Protein AF-0000000078480538 (afdb_homodimer)

Sequence (284 aa):
ACALEPPGKMKFSASLRLEAIPHLIGITAALQRLAKGGPAGSCCLKLTPKKLYLNTRQSSCELYAELNMADVFSVGWLLESKRNNSVALQIDPKQLHGTLKLAQSCRRISVKLAKRMGQGALVFEFTDLQLANVWITQEARKACALEPPGKMKFSASLRLEAIPHLIGITAALQRLAKGGPAGSCCLKLTPKKLYLNTRQSSCELYAELNMADVFSVGWLLESKRNNSVALQIDPKQLHGTLKLAQSCRRISVKLAKRMGQGALVFEFTDLQLANVWITQEARK

Solvent-accessible surface area (backbone atoms only — not comparable to full-atom values): 14926 Å² total; per-residue (Å²): 125,77,65,66,57,79,54,86,68,56,45,35,37,36,38,52,32,76,85,26,45,65,55,49,42,33,51,27,52,27,44,33,59,58,32,69,83,39,65,90,50,37,21,31,40,34,41,39,86,59,35,35,36,42,36,33,64,47,98,54,36,37,40,40,35,42,30,38,34,79,54,40,27,44,90,85,54,46,68,42,30,90,60,82,27,40,51,43,39,33,33,48,36,58,58,53,29,54,51,48,60,59,45,70,80,45,89,40,41,37,38,31,58,42,76,52,94,88,30,41,21,43,35,39,37,36,73,72,72,73,51,77,68,45,77,49,56,40,52,75,84,124,125,76,65,65,56,77,54,86,67,57,45,35,37,37,38,54,33,76,86,27,45,67,55,50,40,33,51,25,52,28,45,33,60,59,33,71,82,38,66,90,48,38,23,30,39,35,40,40,86,59,36,34,36,42,35,34,62,46,96,56,36,36,41,39,34,41,31,37,34,79,55,41,26,43,89,84,54,47,68,40,29,90,61,81,25,40,50,42,40,31,33,48,36,59,59,52,30,54,52,48,60,61,46,70,80,44,90,40,40,38,39,30,57,43,77,52,94,88,30,40,22,43,34,38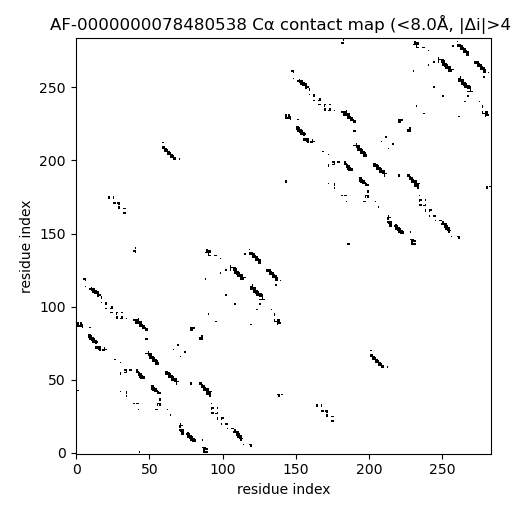,36,36,72,73,71,73,51,78,68,44,76,48,56,41,54,74,84,123

InterPro domains:
  IPR007150 HUS1/Mec3 [PF04005] (10-131)

Organism: Eimeria tenella (NCBI:txid5802)

Secondary structure (DSSP, 8-state):
------GGG-EEEEEEPGGGHHHHHHHHHHHHHHHTTS-TT-EEEEE-SSEEEEEEE-SSEEEEEEEEHHHHB-SS-EEE-TTTT-EEEEE-HHHHHHHHHHHTT-S-EEEEEEEETTEEEEEEEETTTTPPPEEEEPP---/------GGG-EEEEEBPGGGHHHHHHHHHHHHHHHTTS-TT-EEEEE-SSEEEEEEE-SSEEEEEEEEHHHHB-SS-EEE-TTTT-EEEEE-HHHHHHHHHHHTT-S-EEEEEEEETTEEEEEEEETTTTPPPEEEE-----

Foldseek 3Di:
DLPADQPPWKKKKFKFDLQCLVVLLVQLVVQLVVCVPDDFLQWKWKDAPFWIKIWGDDPVDIDIDIDTPVNTTPPDIDFDDPPNRMHMARWGSVLVSVVSVVCNVAPIKMWIWDDDPSFIWIWIDRPPVPDDIDIITGDPPD/DLPADQPPWKKKKFKFDLQCLVVLLVQLVVQLVVCVPDPFLQWKWKDAPFWIKIWGDDPVDIDIDIDTPVNTTPPDIDFDDPPNRMHMARWGSVLVSVVSVVCNVAPIKMWIWDDDPSFIWIWIDRPPVPDDIDIITGDPPD

Radius of gyration: 20.5 Å; Cα contacts (8 Å, |Δi|>4): 633; chains: 2; bounding box: 43×61×51 Å

Structure (mmCIF, N/CA/C/O backbone):
data_AF-0000000078480538-model_v1
#
loop_
_entity.id
_entity.type
_entity.pdbx_description
1 polymer 'Uncharacterized protein'
#
loop_
_atom_site.group_PDB
_atom_site.id
_atom_site.type_symbol
_atom_site.label_atom_id
_atom_site.label_alt_id
_atom_site.label_comp_id
_atom_site.label_asym_id
_atom_site.label_entity_id
_atom_site.label_seq_id
_atom_site.pdbx_PDB_ins_code
_atom_site.Cartn_x
_atom_site.Cartn_y
_atom_site.Cartn_z
_atom_site.occupancy
_atom_site.B_iso_or_equiv
_atom_site.auth_seq_id
_atom_site.auth_comp_id
_atom_site.auth_asym_id
_atom_site.auth_atom_id
_atom_site.pdbx_PDB_model_num
ATOM 1 N N . ALA A 1 1 ? -9.859 -0.682 -13.805 1 46.84 1 ALA A N 1
ATOM 2 C CA . ALA A 1 1 ? -10.609 -1.935 -13.75 1 46.84 1 ALA A CA 1
ATOM 3 C C . ALA A 1 1 ? -9.695 -3.131 -14.008 1 46.84 1 ALA A C 1
ATOM 5 O O . ALA A 1 1 ? -8.742 -3.037 -14.789 1 46.84 1 ALA A O 1
ATOM 6 N N . CYS A 1 2 ? -9.781 -3.869 -13.031 1 60.56 2 CYS A N 1
ATOM 7 C CA . CYS A 1 2 ? -9.016 -5.098 -13.211 1 60.56 2 CYS A CA 1
ATOM 8 C C . CYS A 1 2 ? -9.523 -5.887 -14.414 1 60.56 2 CYS A C 1
ATOM 10 O O . CYS A 1 2 ? -10.656 -6.383 -14.398 1 60.56 2 CYS A O 1
ATOM 12 N N . ALA A 1 3 ? -9.188 -5.43 -15.641 1 55.75 3 ALA A N 1
ATOM 13 C CA . ALA A 1 3 ? -9.703 -6.137 -16.812 1 55.75 3 ALA A CA 1
ATOM 14 C C . ALA A 1 3 ? -9.43 -7.637 -16.703 1 55.75 3 ALA A C 1
ATOM 16 O O . ALA A 1 3 ? -8.273 -8.062 -16.688 1 55.75 3 ALA A O 1
ATOM 17 N N . LEU A 1 4 ? -10.461 -8.305 -16.219 1 57.16 4 LEU A N 1
ATOM 18 C CA . LEU A 1 4 ? -10.383 -9.758 -16.094 1 57.16 4 LEU A CA 1
ATOM 19 C C . LEU A 1 4 ? -10.312 -10.414 -17.484 1 57.16 4 LEU A C 1
ATOM 21 O O . LEU A 1 4 ? -11.109 -10.086 -18.359 1 57.16 4 LEU A O 1
ATOM 25 N N . GLU A 1 5 ? -9.211 -10.711 -17.859 1 54.03 5 GLU A N 1
ATOM 26 C CA . GLU A 1 5 ? -9.141 -11.484 -19.094 1 54.03 5 GLU A CA 1
ATOM 27 C C . GLU A 1 5 ? -9.648 -12.914 -18.875 1 54.03 5 GLU A C 1
ATOM 29 O O . GLU A 1 5 ? -9.453 -13.484 -17.797 1 54.03 5 GLU A O 1
ATOM 34 N N . PRO A 1 6 ? -10.547 -13.398 -19.719 1 53.81 6 PRO A N 1
ATOM 35 C CA . PRO A 1 6 ? -10.961 -14.797 -19.625 1 53.81 6 PRO A CA 1
ATOM 36 C C . PRO A 1 6 ? -9.781 -15.766 -19.609 1 53.81 6 PRO A C 1
ATOM 38 O O . PRO A 1 6 ? -8.766 -15.516 -20.266 1 53.81 6 PRO A O 1
ATOM 41 N N . PRO A 1 7 ? -9.688 -16.672 -18.562 1 55.66 7 PRO A N 1
ATOM 42 C CA . PRO A 1 7 ? -8.594 -17.641 -18.375 1 55.66 7 PRO A CA 1
ATOM 43 C C . PRO A 1 7 ? -8.344 -18.5 -19.609 1 55.66 7 PRO A C 1
ATOM 45 O O . PRO A 1 7 ? -7.434 -19.328 -19.609 1 55.66 7 PRO A O 1
ATOM 48 N N . GLY A 1 8 ? -9.078 -18.516 -20.656 1 57.09 8 GLY A N 1
ATOM 49 C CA . GLY A 1 8 ? -9.023 -19.578 -21.641 1 57.09 8 GLY A CA 1
ATOM 50 C C . GLY A 1 8 ? -7.645 -19.781 -22.234 1 57.09 8 GLY A C 1
ATOM 51 O O . GLY A 1 8 ? -7.258 -20.922 -22.547 1 57.09 8 GLY A O 1
ATOM 52 N N . LYS A 1 9 ? -6.816 -18.828 -22.438 1 75.56 9 LYS A N 1
ATOM 53 C CA . LYS A 1 9 ? -5.543 -19.094 -23.109 1 75.56 9 LYS A CA 1
ATOM 54 C C . LYS A 1 9 ? -4.383 -18.484 -22.312 1 75.56 9 LYS A C 1
ATOM 56 O O . LYS A 1 9 ? -3.34 -18.156 -22.891 1 75.56 9 LYS A O 1
ATOM 61 N N . MET A 1 10 ? -4.5 -18.438 -20.906 1 87 10 MET A N 1
ATOM 62 C CA . MET A 1 10 ? -3.453 -17.844 -20.094 1 87 10 MET A CA 1
ATOM 63 C C . MET A 1 10 ? -2.723 -18.906 -19.281 1 87 10 MET A C 1
ATOM 65 O O . MET A 1 10 ? -3.326 -19.891 -18.859 1 87 10 MET A O 1
ATOM 69 N N . LYS A 1 11 ? -1.337 -18.828 -19.344 1 93.44 11 LYS A N 1
ATOM 70 C CA . LYS A 1 11 ? -0.514 -19.734 -18.562 1 93.44 11 LYS A CA 1
ATOM 71 C C . LYS A 1 11 ? 0.438 -18.969 -17.641 1 93.44 11 LYS A C 1
ATOM 73 O O . LYS A 1 11 ? 1 -17.953 -18.047 1 93.44 11 LYS A O 1
ATOM 78 N N . PHE A 1 12 ? 0.572 -19.5 -16.453 1 96.12 12 PHE A N 1
ATOM 79 C CA . PHE A 1 12 ? 1.548 -18.969 -15.516 1 96.12 12 PHE A CA 1
ATOM 80 C C . PHE A 1 12 ? 2.006 -20.062 -14.547 1 96.12 12 PHE A C 1
ATOM 82 O O . PHE A 1 12 ? 1.187 -20.797 -14.008 1 96.12 12 PHE A O 1
ATOM 89 N N . SER A 1 13 ? 3.264 -20.125 -14.367 1 97.5 13 SER A N 1
ATOM 90 C CA . SER A 1 13 ? 3.875 -21.016 -13.375 1 97.5 13 SER A CA 1
ATOM 91 C C . SER A 1 13 ? 5.23 -20.484 -12.922 1 97.5 13 SER A C 1
ATOM 93 O O . SER A 1 13 ? 6.047 -20.062 -13.75 1 97.5 13 SER A O 1
ATOM 95 N N . ALA A 1 14 ? 5.426 -20.516 -11.594 1 98.19 14 ALA A N 1
ATOM 96 C CA . ALA A 1 14 ? 6.672 -19.953 -11.078 1 98.19 14 ALA A CA 1
ATOM 97 C C . ALA A 1 14 ? 6.977 -20.484 -9.68 1 98.19 14 ALA A C 1
ATOM 99 O O . ALA A 1 14 ? 6.098 -21.031 -9.016 1 98.19 14 ALA A O 1
ATOM 100 N N . SER A 1 15 ? 8.242 -20.375 -9.312 1 97.94 15 SER A N 1
ATOM 101 C CA . SER A 1 15 ? 8.672 -20.625 -7.945 1 97.94 15 SER A CA 1
ATOM 102 C C . SER A 1 15 ? 8.836 -19.328 -7.168 1 97.94 15 SER A C 1
ATOM 104 O O . SER A 1 15 ? 9.539 -18.406 -7.609 1 97.94 15 SER A O 1
ATOM 106 N N . LEU A 1 16 ? 8.211 -19.25 -6.031 1 97.62 16 LEU A N 1
ATOM 107 C CA . LEU A 1 16 ? 8.219 -18.047 -5.211 1 97.62 16 LEU A CA 1
ATOM 108 C C . LEU A 1 16 ? 9.523 -17.938 -4.43 1 97.62 16 LEU A C 1
ATOM 110 O O . LEU A 1 16 ? 9.984 -18.906 -3.834 1 97.62 16 LEU A O 1
ATOM 114 N N . ARG A 1 17 ? 10.102 -16.766 -4.488 1 96.5 17 ARG A N 1
ATOM 115 C CA . ARG A 1 17 ? 11.305 -16.516 -3.701 1 96.5 17 ARG A CA 1
ATOM 116 C C . ARG A 1 17 ? 10.961 -16.25 -2.238 1 96.5 17 ARG A C 1
ATOM 118 O O . ARG A 1 17 ? 10.078 -15.438 -1.94 1 96.5 17 ARG A O 1
ATOM 125 N N . LEU A 1 18 ? 11.727 -16.891 -1.407 1 94.19 18 LEU A N 1
ATOM 126 C CA . LEU A 1 18 ? 11.469 -16.766 0.023 1 94.19 18 LEU A CA 1
ATOM 127 C C . LEU A 1 18 ? 11.695 -15.336 0.498 1 94.19 18 LEU A C 1
ATOM 129 O O . LEU A 1 18 ? 10.992 -14.859 1.394 1 94.19 18 LEU A O 1
ATOM 133 N N . GLU A 1 19 ? 12.625 -14.602 -0.177 1 91.44 19 GLU A N 1
ATOM 134 C CA . GLU A 1 19 ? 12.984 -13.242 0.214 1 91.44 19 GLU A CA 1
ATOM 135 C C . GLU A 1 19 ? 11.844 -12.266 -0.079 1 91.44 19 GLU A C 1
ATOM 137 O O . GLU A 1 19 ? 11.82 -11.156 0.462 1 91.44 19 GLU A O 1
ATOM 142 N N . ALA A 1 20 ? 10.938 -12.703 -0.951 1 92.94 20 ALA A N 1
ATOM 143 C CA . ALA A 1 20 ? 9.852 -11.82 -1.354 1 92.94 20 ALA A CA 1
ATOM 144 C C . ALA A 1 20 ? 8.688 -11.906 -0.377 1 92.94 20 ALA A C 1
ATOM 146 O O . ALA A 1 20 ? 7.836 -11.008 -0.337 1 92.94 20 ALA A O 1
ATOM 147 N N . ILE A 1 21 ? 8.625 -12.875 0.398 1 93.62 21 ILE A N 1
ATOM 148 C CA . ILE A 1 21 ? 7.445 -13.242 1.169 1 93.62 21 ILE A CA 1
ATOM 149 C C . ILE A 1 21 ? 7.148 -12.156 2.205 1 93.62 21 ILE A C 1
ATOM 151 O O . ILE A 1 21 ? 6.016 -11.68 2.309 1 93.62 21 ILE A O 1
ATOM 155 N N . PRO A 1 22 ? 8.164 -11.664 2.92 1 88.94 22 PRO A N 1
ATOM 156 C CA . PRO A 1 22 ? 7.855 -10.617 3.896 1 88.94 22 PRO A CA 1
ATOM 157 C C . PRO A 1 22 ? 7.254 -9.367 3.256 1 88.94 22 PRO A C 1
ATOM 159 O O . PRO A 1 22 ? 6.332 -8.766 3.812 1 88.94 22 PRO A O 1
ATOM 162 N N . HIS A 1 23 ? 7.73 -9.008 2.078 1 87.38 23 HIS A N 1
ATOM 163 C CA . HIS A 1 23 ? 7.199 -7.852 1.36 1 87.38 23 HIS A CA 1
ATOM 164 C C . HIS A 1 23 ? 5.754 -8.086 0.932 1 87.38 23 HIS A C 1
ATOM 166 O O . HIS A 1 23 ? 4.906 -7.203 1.084 1 87.38 23 HIS A O 1
ATOM 172 N N . LEU A 1 24 ? 5.539 -9.227 0.523 1 93 24 LEU A N 1
ATOM 173 C CA . LEU A 1 24 ? 4.199 -9.562 0.049 1 93 24 LEU A CA 1
ATOM 174 C C . LEU A 1 24 ? 3.207 -9.609 1.207 1 93 24 LEU A C 1
ATOM 176 O O . LEU A 1 24 ? 2.061 -9.18 1.064 1 93 24 LEU A O 1
ATOM 180 N N . ILE A 1 25 ? 3.643 -10.055 2.301 1 91.81 25 ILE A N 1
ATOM 181 C CA . ILE A 1 25 ? 2.787 -10.094 3.482 1 91.81 25 ILE A CA 1
ATOM 182 C C . ILE A 1 25 ? 2.432 -8.664 3.902 1 91.81 25 ILE A C 1
ATOM 184 O O . ILE A 1 25 ? 1.27 -8.367 4.188 1 91.81 25 ILE A O 1
ATOM 188 N N . GLY A 1 26 ? 3.381 -7.844 3.902 1 86.56 26 GLY A N 1
ATOM 189 C CA . GLY A 1 26 ? 3.115 -6.453 4.234 1 86.56 26 GLY A CA 1
ATOM 190 C C . GLY A 1 26 ? 2.133 -5.789 3.289 1 86.56 26 GLY A C 1
ATOM 191 O O . GLY A 1 26 ? 1.207 -5.105 3.729 1 86.56 26 GLY A O 1
ATOM 192 N N . ILE A 1 27 ? 2.346 -6.008 2.062 1 89.94 27 ILE A N 1
ATOM 193 C CA . ILE A 1 27 ? 1.501 -5.426 1.027 1 89.94 27 ILE A CA 1
ATOM 194 C C . ILE A 1 27 ? 0.077 -5.957 1.161 1 89.94 27 ILE A C 1
ATOM 196 O O . ILE A 1 27 ? -0.884 -5.188 1.176 1 89.94 27 ILE A O 1
ATOM 200 N N . THR A 1 28 ? -0.061 -7.227 1.295 1 91.88 28 TH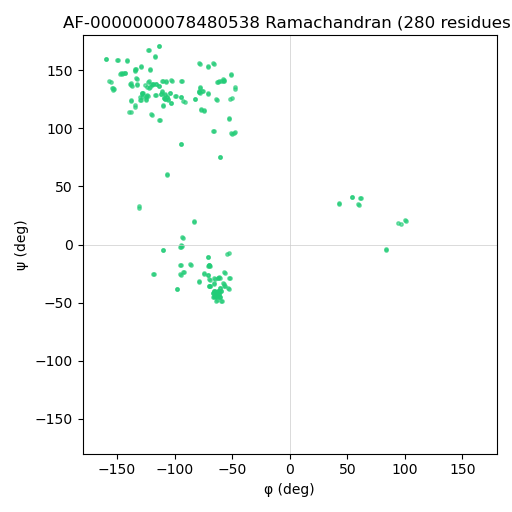R A N 1
ATOM 201 C CA . THR A 1 28 ? -1.387 -7.836 1.33 1 91.88 28 THR A CA 1
ATOM 202 C C . THR A 1 28 ? -2.111 -7.48 2.625 1 91.88 28 THR A C 1
ATOM 204 O O . THR A 1 28 ? -3.338 -7.355 2.643 1 91.88 28 THR A O 1
ATOM 207 N N . ALA A 1 29 ? -1.379 -7.277 3.67 1 88.19 29 ALA A N 1
ATOM 208 C CA . ALA A 1 29 ? -1.981 -6.789 4.91 1 88.19 29 ALA A CA 1
ATOM 209 C C . ALA A 1 29 ? -2.617 -5.418 4.707 1 88.19 29 ALA A C 1
ATOM 211 O O . ALA A 1 29 ? -3.723 -5.164 5.191 1 88.19 29 ALA A O 1
ATOM 212 N N . ALA A 1 30 ? -1.888 -4.613 3.986 1 85.81 30 ALA A N 1
ATOM 213 C CA . ALA A 1 30 ? -2.4 -3.275 3.695 1 85.81 30 ALA A CA 1
ATOM 214 C C . ALA A 1 30 ? -3.627 -3.344 2.791 1 85.81 30 ALA A C 1
ATOM 216 O O . ALA A 1 30 ? -4.609 -2.635 3.014 1 85.81 30 ALA A O 1
ATOM 217 N N . LEU A 1 31 ? -3.57 -4.141 1.891 1 89 31 LEU A N 1
ATOM 218 C CA . LEU A 1 31 ? -4.672 -4.293 0.945 1 89 31 LEU A CA 1
ATOM 219 C C . LEU A 1 31 ? -5.93 -4.785 1.65 1 89 31 LEU A C 1
ATOM 221 O O . LEU A 1 31 ? -7.031 -4.305 1.372 1 89 31 LEU A O 1
ATOM 225 N N . GLN A 1 32 ? -5.75 -5.68 2.535 1 86.44 32 GLN A N 1
ATOM 226 C CA . GLN A 1 32 ? -6.883 -6.242 3.264 1 86.44 32 GLN A CA 1
ATOM 227 C C . GLN A 1 32 ? -7.578 -5.18 4.105 1 86.44 32 GLN A C 1
ATOM 229 O O . GLN A 1 32 ? -8.812 -5.148 4.188 1 86.44 32 GLN A O 1
ATOM 234 N N . ARG A 1 33 ? -6.852 -4.398 4.723 1 79.88 33 ARG A N 1
ATOM 235 C CA . ARG A 1 33 ? -7.395 -3.336 5.562 1 79.88 33 ARG A CA 1
ATOM 236 C C . ARG A 1 33 ? -8.219 -2.354 4.738 1 79.88 33 ARG A C 1
ATOM 238 O O . ARG A 1 33 ? -9.305 -1.938 5.156 1 79.88 33 ARG A O 1
ATOM 245 N N . LEU A 1 34 ? -7.77 -2.043 3.588 1 78.19 34 LEU A N 1
ATOM 246 C CA . LEU A 1 34 ? -8.445 -1.071 2.734 1 78.19 34 LEU A CA 1
ATOM 247 C C . LEU A 1 34 ? -9.641 -1.704 2.035 1 78.19 34 LEU A C 1
ATOM 249 O O . LEU A 1 34 ? -10.633 -1.022 1.746 1 78.19 34 LEU A O 1
ATOM 253 N N . ALA A 1 35 ? -9.484 -2.953 1.779 1 77.06 35 ALA A N 1
ATOM 254 C CA . ALA A 1 35 ? -10.547 -3.66 1.066 1 77.06 35 ALA A CA 1
ATOM 255 C C . ALA A 1 35 ? -11.773 -3.855 1.956 1 77.06 35 ALA A C 1
ATOM 257 O O . ALA A 1 35 ? -12.875 -4.074 1.46 1 77.06 35 ALA A O 1
ATOM 258 N N . LYS A 1 36 ? -11.695 -3.914 3.264 1 74.12 36 LYS A N 1
ATOM 259 C CA . LYS A 1 36 ? -12.781 -4.16 4.211 1 74.12 36 LYS A CA 1
ATOM 260 C C . LYS A 1 36 ? -13.953 -3.215 3.959 1 74.12 36 LYS A C 1
ATOM 262 O O . LYS A 1 36 ? -15.109 -3.586 4.164 1 74.12 36 LYS A O 1
ATOM 267 N N . GLY A 1 37 ? -13.773 -2.09 3.467 1 64.75 37 GLY A N 1
ATOM 268 C CA . GLY A 1 37 ? -14.844 -1.137 3.223 1 64.75 37 GLY A CA 1
ATOM 269 C C . GLY A 1 37 ? -15.406 -1.217 1.814 1 64.75 37 GLY A C 1
ATOM 270 O O . GLY A 1 37 ? -16.344 -0.499 1.475 1 64.75 37 GLY A O 1
ATOM 271 N N . GLY A 1 38 ? -14.773 -2.131 1.113 1 63.47 38 GLY A N 1
ATOM 272 C CA . GLY A 1 38 ? -15.18 -2.209 -0.281 1 63.47 38 GLY A CA 1
ATOM 273 C C . GLY A 1 38 ? -15.805 -3.543 -0.647 1 63.47 38 GLY A C 1
ATOM 274 O O . GLY A 1 38 ? -15.992 -4.402 0.215 1 63.47 38 GLY A O 1
ATOM 275 N N . PRO A 1 39 ? -16.578 -3.51 -1.852 1 60.44 39 PRO A N 1
ATOM 276 C CA . PRO A 1 39 ? -17.141 -4.77 -2.348 1 60.44 39 PRO A CA 1
ATOM 277 C C . PRO A 1 39 ? -16.094 -5.875 -2.453 1 60.44 39 PRO A C 1
ATOM 279 O O . PRO A 1 39 ? -14.891 -5.594 -2.551 1 60.44 39 PRO A O 1
ATOM 282 N N . ALA A 1 40 ? -16.562 -7.164 -2.184 1 57.19 40 ALA A N 1
ATOM 283 C CA . ALA A 1 40 ? -15.727 -8.352 -2.377 1 57.19 40 ALA A CA 1
ATOM 284 C C . ALA A 1 40 ? -15.031 -8.312 -3.732 1 57.19 40 ALA A C 1
ATOM 286 O O . ALA A 1 40 ? -15.633 -7.941 -4.742 1 57.19 40 ALA A O 1
ATOM 287 N N . GLY A 1 41 ? -13.742 -8.633 -3.838 1 58.81 41 GLY A N 1
ATOM 288 C CA . GLY A 1 41 ? -13.008 -8.625 -5.094 1 58.81 41 GLY A CA 1
ATOM 289 C C . GLY A 1 41 ? -12.281 -7.32 -5.352 1 58.81 41 GLY A C 1
ATOM 290 O O . GLY A 1 41 ? -11.945 -7.004 -6.496 1 58.81 41 GLY A O 1
ATOM 291 N N . SER A 1 42 ? -12.086 -6.566 -4.309 1 74.12 42 SER A N 1
ATOM 292 C CA . SER A 1 42 ? -11.602 -5.199 -4.461 1 74.12 42 SER A CA 1
ATOM 293 C C . SER A 1 42 ? -10.086 -5.156 -4.605 1 74.12 42 SER A C 1
ATOM 295 O O . SER A 1 42 ? -9.477 -4.09 -4.488 1 74.12 42 SER A O 1
ATOM 297 N N . CYS A 1 43 ? -9.484 -6.418 -5.008 1 89.62 43 CYS A N 1
ATOM 298 C CA . CYS A 1 43 ? -8.039 -6.395 -5.223 1 89.62 43 CYS A CA 1
ATOM 299 C C . CYS A 1 43 ? -7.672 -7.066 -6.539 1 89.62 43 CYS A C 1
ATOM 301 O O . CYS A 1 43 ? -8.203 -8.125 -6.867 1 89.62 43 CYS A O 1
ATOM 303 N N . CYS A 1 44 ? -6.75 -6.473 -7.273 1 92.44 44 CYS A N 1
ATOM 304 C CA . CYS A 1 44 ? -6.301 -6.98 -8.562 1 92.44 44 CYS A CA 1
ATOM 305 C C . CYS A 1 44 ? -4.82 -7.352 -8.523 1 92.44 44 CYS A C 1
ATOM 307 O O . CYS A 1 44 ? -4 -6.578 -8.023 1 92.44 44 CYS A 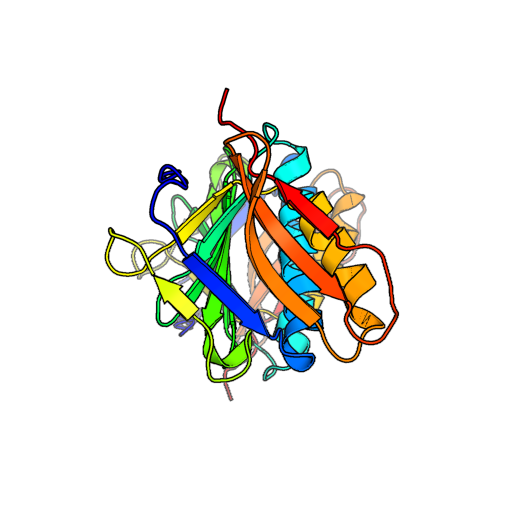O 1
ATOM 309 N N . LEU A 1 45 ? -4.621 -8.562 -8.969 1 94.94 45 LEU A N 1
ATOM 310 C CA . LEU A 1 45 ? -3.252 -9.008 -9.195 1 94.94 45 LEU A CA 1
ATOM 311 C C . LEU A 1 45 ? -2.945 -9.078 -10.688 1 94.94 45 LEU A C 1
ATOM 313 O O . LEU A 1 45 ? -3.684 -9.703 -11.453 1 94.94 45 LEU A O 1
ATOM 317 N N . LYS A 1 46 ? -1.871 -8.43 -11.109 1 94.56 46 LYS A N 1
ATOM 318 C CA . LYS A 1 46 ? -1.481 -8.453 -12.516 1 94.56 46 LYS A CA 1
ATOM 319 C C . LYS A 1 46 ? -0.023 -8.867 -12.672 1 94.56 46 LYS A C 1
ATOM 321 O O . LYS A 1 46 ? 0.86 -8.328 -12 1 94.56 46 LYS A O 1
ATOM 326 N N . LEU A 1 47 ? 0.141 -9.82 -13.555 1 96.06 47 LEU A N 1
ATOM 327 C CA . LEU A 1 47 ? 1.476 -10.289 -13.914 1 96.06 47 LEU A CA 1
ATOM 328 C C . LEU A 1 47 ? 1.854 -9.828 -15.32 1 96.06 47 LEU A C 1
ATOM 330 O O . LEU A 1 47 ? 1.07 -9.984 -16.266 1 96.06 47 LEU A O 1
ATOM 334 N N . THR A 1 48 ? 2.986 -9.227 -15.438 1 95.5 48 THR A N 1
ATOM 335 C CA . THR A 1 48 ? 3.607 -8.898 -16.719 1 95.5 48 THR A CA 1
ATOM 336 C C . THR A 1 48 ? 4.992 -9.531 -16.828 1 95.5 48 THR A C 1
ATOM 338 O O . THR A 1 48 ? 5.496 -10.102 -15.859 1 95.5 48 THR A O 1
ATOM 341 N N . PRO A 1 49 ? 5.547 -9.531 -18 1 95.62 49 PRO A N 1
ATOM 342 C CA . PRO A 1 49 ? 6.855 -10.172 -18.156 1 95.62 49 PRO A CA 1
ATOM 343 C C . PRO A 1 49 ? 7.906 -9.594 -17.219 1 95.62 49 PRO A C 1
ATOM 345 O O . PRO A 1 49 ? 8.852 -10.289 -16.828 1 95.62 49 PRO A O 1
ATOM 348 N N . LYS A 1 50 ? 7.73 -8.359 -16.766 1 95.44 50 LYS A N 1
ATOM 349 C CA . LYS A 1 50 ? 8.789 -7.727 -15.984 1 95.44 50 LYS A CA 1
ATOM 350 C C . LYS A 1 50 ? 8.305 -7.387 -14.578 1 95.44 50 LYS A C 1
ATOM 352 O O . LYS A 1 50 ? 9.102 -7.309 -13.648 1 95.44 50 LYS A O 1
ATOM 357 N N . LYS A 1 51 ? 6.961 -7.191 -14.43 1 96.56 51 LYS A N 1
ATOM 358 C CA . LYS A 1 51 ? 6.469 -6.625 -13.18 1 96.56 51 LYS A CA 1
ATOM 359 C C . LYS A 1 51 ? 5.258 -7.402 -12.664 1 96.56 51 LYS A C 1
ATOM 361 O O . LYS A 1 51 ? 4.516 -7.996 -13.445 1 96.56 51 LYS A O 1
ATOM 366 N N . LEU A 1 52 ? 5.125 -7.398 -11.359 1 97.12 52 LEU A N 1
ATOM 367 C CA . LEU A 1 52 ? 3.928 -7.832 -10.641 1 97.12 52 LEU A CA 1
ATOM 368 C C . LEU A 1 52 ? 3.238 -6.648 -9.969 1 97.12 52 LEU A C 1
ATOM 370 O O . LEU A 1 52 ? 3.889 -5.852 -9.289 1 97.12 52 LEU A O 1
ATOM 374 N N . TYR A 1 53 ? 1.96 -6.562 -10.211 1 96 53 TYR A N 1
ATOM 375 C CA . TYR A 1 53 ? 1.183 -5.477 -9.625 1 96 53 TYR A CA 1
ATOM 376 C C . TYR A 1 53 ? 0.083 -6.02 -8.719 1 96 53 TYR A C 1
ATOM 378 O O . TYR A 1 53 ? -0.561 -7.02 -9.047 1 96 53 TYR A O 1
ATOM 386 N N . LEU A 1 54 ? -0.093 -5.371 -7.578 1 95.12 54 LEU A N 1
ATOM 387 C CA . LEU A 1 54 ? -1.23 -5.566 -6.688 1 95.12 54 LEU A CA 1
ATOM 388 C C . LEU A 1 54 ? -1.935 -4.242 -6.41 1 95.12 54 LEU A C 1
ATOM 390 O O . LEU A 1 54 ? -1.289 -3.252 -6.055 1 95.12 54 LEU A O 1
ATOM 394 N N . ASN A 1 55 ? -3.193 -4.227 -6.617 1 92.31 55 ASN A N 1
ATOM 395 C CA . ASN A 1 55 ? -3.844 -2.941 -6.391 1 92.31 55 ASN A CA 1
ATOM 396 C C . ASN A 1 55 ? -5.254 -3.115 -5.836 1 92.31 55 ASN A C 1
ATOM 398 O O . ASN A 1 55 ? -5.902 -4.133 -6.082 1 92.31 55 ASN A O 1
ATOM 402 N N . THR A 1 56 ? -5.672 -2.211 -5.02 1 89.62 56 THR A N 1
ATOM 403 C CA . THR A 1 56 ? -7.047 -2.104 -4.543 1 89.62 56 THR A CA 1
ATOM 404 C C . THR A 1 56 ? -7.547 -0.665 -4.648 1 89.62 56 THR A C 1
ATOM 406 O O . THR A 1 56 ? -6.766 0.279 -4.5 1 89.62 56 THR A O 1
ATOM 409 N N . ARG A 1 57 ? -8.805 -0.578 -4.996 1 85.44 57 ARG A N 1
ATOM 410 C CA . ARG A 1 57 ? -9.414 0.742 -5.152 1 85.44 57 ARG A CA 1
ATOM 411 C C . ARG A 1 57 ? -10.719 0.84 -4.379 1 85.44 57 ARG A C 1
ATOM 413 O O . ARG A 1 57 ? -11.57 -0.047 -4.473 1 85.44 57 ARG A O 1
ATOM 420 N N . GLN A 1 58 ? -10.703 1.81 -3.57 1 82 58 GLN A N 1
ATOM 421 C CA . GLN A 1 58 ? -11.945 2.246 -2.936 1 82 58 GLN A CA 1
ATOM 422 C C . GLN A 1 58 ? -12.344 3.641 -3.408 1 82 58 GLN A C 1
ATOM 424 O O . GLN A 1 58 ? -11.633 4.258 -4.203 1 82 58 GLN A O 1
ATOM 429 N N . SER A 1 59 ? -13.523 4.004 -3.031 1 78.31 59 SER A N 1
ATOM 430 C CA . SER A 1 59 ? -14.031 5.305 -3.455 1 78.31 59 SER A CA 1
ATOM 431 C C . SER A 1 59 ? -13.094 6.434 -3.037 1 78.31 59 SER A C 1
ATOM 433 O O . SER A 1 59 ? -12.906 7.395 -3.783 1 78.31 59 SER A O 1
ATOM 435 N N . SER A 1 60 ? -12.477 6.32 -1.895 1 79.31 60 SER A N 1
ATOM 436 C CA . SER A 1 60 ? -11.727 7.438 -1.332 1 79.31 60 SER A CA 1
ATOM 437 C C . SER A 1 60 ? -10.227 7.164 -1.361 1 79.31 60 SER A C 1
ATOM 439 O O . SER A 1 60 ? -9.422 8.039 -1.026 1 79.31 60 SER A O 1
ATOM 441 N N . CYS A 1 61 ? -9.906 5.988 -1.774 1 87.31 61 CYS A N 1
ATOM 442 C CA . CYS A 1 61 ? -8.5 5.613 -1.663 1 87.31 61 CYS A CA 1
ATOM 443 C C . CYS A 1 61 ? -8.141 4.535 -2.676 1 87.31 61 CYS A C 1
ATOM 445 O O . CYS A 1 61 ? -8.938 3.635 -2.941 1 87.31 61 CYS A O 1
ATOM 447 N N . GLU A 1 62 ? -6.957 4.68 -3.26 1 89.25 62 GLU A N 1
ATOM 448 C CA . GLU A 1 62 ? -6.383 3.645 -4.113 1 89.25 62 GLU A CA 1
ATOM 449 C C . GLU A 1 62 ? -4.961 3.297 -3.68 1 89.25 62 GLU A C 1
ATOM 451 O O . GLU A 1 62 ? -4.152 4.188 -3.418 1 89.25 62 GLU A O 1
ATOM 456 N N . LEU A 1 63 ? -4.68 2.041 -3.516 1 91.38 63 LEU A N 1
ATOM 457 C CA . LEU A 1 63 ? -3.365 1.531 -3.145 1 91.38 63 LEU A CA 1
ATOM 458 C C . LEU A 1 63 ? -2.787 0.659 -4.254 1 91.38 63 LEU A C 1
ATOM 460 O O . LEU A 1 63 ? -3.494 -0.17 -4.828 1 91.38 63 LEU A O 1
ATOM 464 N N . TYR A 1 64 ? -1.395 0.883 -4.492 1 91.31 64 TYR A N 1
ATOM 465 C CA . TYR A 1 64 ? -0.7 0.158 -5.551 1 91.31 64 TYR A CA 1
ATOM 466 C C . TYR A 1 64 ? 0.661 -0.334 -5.074 1 91.31 64 TYR A C 1
ATOM 468 O O . TYR A 1 64 ? 1.38 0.388 -4.379 1 91.31 64 TYR A O 1
ATOM 476 N N . ALA A 1 65 ? 0.852 -1.601 -5.484 1 93.81 65 ALA A N 1
ATOM 477 C CA . ALA A 1 65 ? 2.203 -2.123 -5.301 1 93.81 65 ALA A CA 1
ATOM 478 C C . ALA A 1 65 ? 2.779 -2.631 -6.621 1 93.81 65 ALA A C 1
ATOM 480 O O . ALA A 1 65 ? 2.066 -3.242 -7.422 1 93.81 65 ALA A O 1
ATOM 481 N N . GLU A 1 66 ? 3.955 -2.295 -6.836 1 95 66 GLU A N 1
ATOM 482 C CA . GLU A 1 66 ? 4.703 -2.777 -7.992 1 95 66 GLU A CA 1
ATOM 483 C C . GLU A 1 66 ? 5.988 -3.484 -7.562 1 95 66 GLU A C 1
ATOM 485 O O . GLU A 1 66 ? 6.777 -2.932 -6.793 1 95 66 GLU A O 1
ATOM 490 N N . LEU A 1 67 ? 6.191 -4.66 -8.039 1 95.25 67 LEU A N 1
ATOM 491 C CA . LEU A 1 67 ? 7.395 -5.43 -7.746 1 95.25 67 LEU A CA 1
ATOM 492 C C . LEU A 1 67 ? 8.039 -5.945 -9.031 1 95.25 67 LEU A C 1
ATOM 494 O O . LEU A 1 67 ? 7.348 -6.16 -10.031 1 95.25 67 LEU A O 1
ATOM 498 N N . ASN A 1 68 ? 9.328 -6.156 -9 1 95.62 68 ASN A N 1
ATOM 499 C CA . ASN A 1 68 ? 9.977 -6.863 -10.102 1 95.62 68 ASN A CA 1
ATOM 500 C C . ASN A 1 68 ? 9.703 -8.359 -10.039 1 95.62 68 ASN A C 1
ATOM 502 O O . ASN A 1 68 ? 9.867 -8.984 -8.992 1 95.62 68 ASN A O 1
ATOM 506 N N . MET A 1 69 ? 9.297 -8.914 -11.258 1 96.75 69 MET A N 1
ATOM 507 C CA . MET A 1 69 ? 9.078 -10.352 -11.336 1 96.75 69 MET A CA 1
ATOM 508 C C . MET A 1 69 ? 10.305 -11.109 -10.836 1 96.75 69 MET A C 1
ATOM 510 O O . MET A 1 69 ? 10.172 -12.086 -10.094 1 96.75 69 MET A O 1
ATOM 514 N N . ALA A 1 70 ? 11.484 -10.617 -11.133 1 96.75 70 ALA A N 1
ATOM 515 C CA . ALA A 1 70 ? 12.742 -11.273 -10.805 1 96.75 70 ALA A CA 1
ATOM 516 C C . ALA A 1 70 ? 13.008 -11.242 -9.305 1 96.75 70 ALA A C 1
ATOM 518 O O . ALA A 1 70 ? 13.844 -11.992 -8.797 1 96.75 70 ALA A O 1
ATOM 519 N N . ASP A 1 71 ? 12.312 -10.359 -8.625 1 95.25 71 ASP A N 1
ATOM 520 C CA . ASP A 1 71 ? 12.492 -10.273 -7.18 1 95.25 71 ASP A CA 1
ATOM 521 C C . ASP A 1 71 ? 11.445 -11.109 -6.449 1 95.25 71 ASP A C 1
ATOM 523 O O . ASP A 1 71 ? 11.594 -11.398 -5.258 1 95.25 71 ASP A O 1
ATOM 527 N N . VAL A 1 72 ? 10.398 -11.461 -7.105 1 97 72 VAL A N 1
ATOM 528 C CA . VAL A 1 72 ? 9.297 -12.188 -6.48 1 97 72 VAL A CA 1
ATOM 529 C C . VAL A 1 72 ? 9.43 -13.68 -6.77 1 97 72 VAL A C 1
ATOM 531 O O . VAL A 1 72 ? 9.148 -14.508 -5.906 1 97 72 VAL A O 1
ATOM 534 N N . PHE A 1 73 ? 9.867 -13.969 -8.039 1 97.94 73 PHE A N 1
ATOM 535 C CA . PHE A 1 73 ? 9.922 -15.359 -8.469 1 97.94 73 PHE A CA 1
ATOM 536 C C . PHE A 1 73 ? 11.336 -15.742 -8.883 1 97.94 73 PHE A C 1
ATOM 538 O O . PHE A 1 73 ? 12.094 -14.906 -9.367 1 97.94 73 PHE A O 1
ATOM 545 N N . SER A 1 74 ? 11.594 -17 -8.695 1 97.31 74 SER A N 1
ATOM 546 C CA . SER A 1 74 ? 12.867 -17.547 -9.164 1 97.31 74 SER A CA 1
ATOM 547 C C . SER A 1 74 ? 12.945 -17.516 -10.688 1 97.31 74 SER A C 1
ATOM 549 O O . SER A 1 74 ? 11.914 -17.531 -11.367 1 97.31 74 SER A O 1
ATOM 551 N N . VAL A 1 75 ? 14.172 -17.5 -11.172 1 95 75 VAL A N 1
ATOM 552 C CA . VAL A 1 75 ? 14.406 -17.5 -12.617 1 95 75 VAL A CA 1
ATOM 553 C C . VAL A 1 75 ? 13.75 -18.719 -13.25 1 95 75 VAL A C 1
ATOM 555 O O . VAL A 1 75 ? 13.797 -19.812 -12.688 1 95 75 VAL A O 1
ATOM 558 N N . GLY A 1 76 ? 13.156 -18.469 -14.453 1 95.62 76 GLY A N 1
ATOM 559 C CA . GLY A 1 76 ? 12.586 -19.578 -15.203 1 95.62 76 GLY A CA 1
ATOM 560 C C . GLY A 1 76 ? 11.078 -19.672 -15.07 1 95.62 76 GLY A C 1
ATOM 561 O O . GLY A 1 76 ? 10.508 -20.75 -15.227 1 95.62 76 GLY A O 1
ATOM 562 N N . TRP A 1 77 ? 10.43 -18.656 -14.703 1 96.94 77 TRP A N 1
ATOM 563 C CA . TRP A 1 77 ? 8.977 -18.688 -14.648 1 96.94 77 TRP A CA 1
ATOM 564 C C . TRP A 1 77 ? 8.375 -18.719 -16.047 1 96.94 77 TRP A C 1
ATOM 566 O O . TRP A 1 77 ? 9.023 -18.312 -17.016 1 96.94 77 TRP A O 1
ATOM 576 N N . LEU A 1 78 ? 7.16 -19.297 -16.125 1 96.81 78 LEU A N 1
ATOM 577 C CA . LEU A 1 78 ? 6.375 -19.328 -17.344 1 96.81 78 LEU A CA 1
ATOM 578 C C . LEU A 1 78 ? 5.219 -18.344 -17.281 1 96.81 78 LEU A C 1
ATOM 580 O O . LEU A 1 78 ? 4.492 -18.281 -16.297 1 96.81 78 LEU A O 1
ATOM 584 N N . LEU A 1 79 ? 5.102 -17.422 -18.266 1 96 79 LEU A N 1
ATOM 585 C CA . LEU A 1 79 ? 4.004 -16.484 -18.406 1 96 79 LEU A CA 1
ATOM 586 C C . LEU A 1 79 ? 3.604 -16.344 -19.875 1 96 79 LEU A C 1
ATOM 588 O O . LEU A 1 79 ? 4.391 -15.867 -20.703 1 96 79 LEU A O 1
ATOM 592 N N . GLU A 1 80 ? 2.393 -16.781 -20.188 1 93.56 80 GLU A N 1
ATOM 593 C CA . GLU A 1 80 ? 1.908 -16.75 -21.562 1 93.56 80 GLU A CA 1
ATOM 594 C C . GLU A 1 80 ? 0.456 -16.281 -21.625 1 93.56 80 GLU A C 1
ATOM 596 O O . GLU A 1 80 ? -0.39 -16.766 -20.875 1 93.56 80 GLU A O 1
ATOM 601 N N . SER A 1 81 ? 0.218 -15.281 -22.375 1 88.75 81 SER A N 1
ATOM 602 C CA . SER A 1 81 ? -1.138 -14.82 -22.656 1 88.75 81 SER A CA 1
ATOM 603 C C . SER A 1 81 ? -1.229 -14.172 -24.031 1 88.75 81 SER A C 1
ATOM 605 O O . SER A 1 81 ? -0.207 -13.82 -24.625 1 88.75 81 SER A O 1
ATOM 607 N N . LYS A 1 82 ? -2.412 -14.094 -24.594 1 84.44 82 LYS A N 1
ATOM 608 C CA . LYS A 1 82 ? -2.629 -13.453 -25.875 1 84.44 82 LYS A CA 1
ATOM 609 C C . LYS A 1 82 ? -2.484 -11.938 -25.766 1 84.44 82 LYS A C 1
ATOM 611 O O . LYS A 1 82 ? -2.375 -11.242 -26.781 1 84.44 82 LYS A O 1
ATOM 616 N N . ARG A 1 83 ? -2.42 -11.469 -24.594 1 83.62 83 ARG A N 1
ATOM 617 C CA . ARG A 1 83 ? -2.363 -10.031 -24.344 1 83.62 83 ARG A CA 1
ATOM 618 C C . ARG A 1 83 ? -0.967 -9.602 -23.906 1 83.62 83 ARG A C 1
ATOM 620 O O . ARG A 1 83 ? -0.796 -9.062 -22.812 1 83.62 83 ARG A O 1
ATOM 627 N N . ASN A 1 84 ? 0.01 -9.836 -24.734 1 87.38 84 ASN A N 1
ATOM 628 C CA . ASN A 1 84 ? 1.389 -9.43 -24.484 1 87.38 84 ASN A CA 1
ATOM 629 C C . ASN A 1 84 ? 1.94 -10.055 -23.203 1 87.38 84 ASN A C 1
ATOM 631 O O . ASN A 1 84 ? 2.631 -9.391 -22.438 1 87.38 84 ASN A O 1
ATOM 635 N N . ASN A 1 85 ? 1.545 -11.195 -22.953 1 89.31 85 ASN A N 1
ATOM 636 C CA . ASN A 1 85 ? 2.035 -11.961 -21.812 1 89.31 85 ASN A CA 1
ATOM 637 C C . ASN A 1 85 ? 1.723 -11.266 -20.5 1 89.31 85 ASN A C 1
ATOM 639 O O . ASN A 1 85 ? 2.596 -11.133 -19.641 1 89.31 85 ASN A O 1
ATOM 643 N N . SER A 1 86 ? 0.547 -10.719 -20.453 1 91.62 86 SER A N 1
ATOM 644 C CA . SER A 1 86 ? 0.039 -10.164 -19.203 1 91.62 86 SER A CA 1
ATOM 645 C C . SER A 1 86 ? -1.154 -10.961 -18.688 1 91.62 86 SER A C 1
ATOM 647 O O . SER A 1 86 ? -2.006 -11.391 -19.469 1 91.62 86 SER A O 1
ATOM 649 N N . VAL A 1 87 ? -1.197 -11.25 -17.375 1 91.69 87 VAL A N 1
ATOM 650 C CA . VAL A 1 87 ? -2.279 -11.969 -16.719 1 91.69 87 VAL A CA 1
ATOM 651 C C . VAL A 1 87 ? -2.83 -11.133 -15.562 1 91.69 87 VAL A C 1
ATOM 653 O O . VAL A 1 87 ? -2.068 -10.656 -14.719 1 91.69 87 VAL A O 1
ATOM 656 N N . ALA A 1 88 ? -4.094 -10.891 -15.586 1 91.19 88 ALA A N 1
ATOM 657 C CA . ALA A 1 88 ? -4.738 -10.164 -14.5 1 91.19 88 ALA A CA 1
ATOM 658 C C . ALA A 1 88 ? -5.824 -11.008 -13.836 1 91.19 88 ALA A C 1
ATOM 660 O O . ALA A 1 88 ? -6.59 -11.688 -14.516 1 91.19 88 ALA A O 1
ATOM 661 N N . LEU A 1 89 ? -5.879 -10.969 -12.484 1 89.75 89 LEU A N 1
ATOM 662 C CA . LEU A 1 89 ? -6.852 -11.727 -11.711 1 89.75 89 LEU A CA 1
ATOM 663 C C . LEU A 1 89 ? -7.426 -10.883 -10.578 1 89.75 89 LEU A C 1
ATOM 665 O O . LEU A 1 89 ? -6.695 -10.133 -9.93 1 89.75 89 LEU A O 1
ATOM 669 N N . GLN A 1 90 ? -8.672 -11.016 -10.406 1 90.31 90 GLN A N 1
ATOM 670 C CA . GLN A 1 90 ? -9.273 -10.5 -9.188 1 90.31 90 GLN A CA 1
ATOM 671 C C . GLN A 1 90 ? -9.117 -11.484 -8.031 1 90.31 90 GLN A C 1
ATOM 673 O O . GLN A 1 90 ? -9.484 -12.656 -8.156 1 90.31 90 GLN A O 1
ATOM 678 N N . ILE A 1 91 ? -8.539 -10.984 -6.949 1 90.25 91 ILE A N 1
ATOM 679 C CA . ILE A 1 91 ? -8.266 -11.914 -5.859 1 90.25 91 ILE A CA 1
ATOM 680 C C . ILE A 1 91 ? -8.703 -11.297 -4.535 1 90.25 91 ILE A C 1
ATOM 682 O O . ILE A 1 91 ? -8.695 -10.07 -4.379 1 90.25 91 ILE A O 1
ATOM 686 N N . ASP A 1 92 ? -9.078 -12.141 -3.623 1 89.56 92 ASP A N 1
ATOM 687 C CA . ASP A 1 92 ? -9.336 -11.727 -2.25 1 89.56 92 ASP A CA 1
ATOM 688 C C . ASP A 1 92 ? -8.031 -11.523 -1.483 1 89.56 92 ASP A C 1
ATOM 690 O O . ASP A 1 92 ? -7.285 -12.477 -1.259 1 89.56 92 ASP A O 1
ATOM 694 N N . PRO A 1 93 ? -7.809 -10.289 -1.089 1 91.25 93 PRO A N 1
ATOM 695 C CA . PRO A 1 93 ? -6.547 -10.008 -0.404 1 91.25 93 PRO A CA 1
ATOM 696 C C . PRO A 1 93 ? -6.406 -10.766 0.912 1 91.25 93 PRO A C 1
ATOM 698 O O . PRO A 1 93 ? -5.293 -11.109 1.317 1 91.25 93 PRO A O 1
ATOM 701 N N . LYS A 1 94 ? -7.539 -11.055 1.55 1 91.31 94 LYS A N 1
ATOM 702 C CA . LYS A 1 94 ? -7.488 -11.828 2.785 1 91.31 94 LYS A CA 1
ATOM 703 C C . LYS A 1 94 ? -6.965 -13.242 2.529 1 91.31 94 LYS A C 1
ATOM 705 O O . LYS A 1 94 ? -6.105 -13.734 3.262 1 91.31 94 LYS A O 1
ATOM 710 N N . GLN A 1 95 ? -7.477 -13.82 1.472 1 92.75 95 GLN A N 1
ATOM 711 C CA . GLN A 1 95 ? -7.023 -15.164 1.104 1 92.75 95 GLN A CA 1
ATOM 712 C C . GLN A 1 95 ? -5.547 -15.164 0.727 1 92.75 95 GLN A C 1
ATOM 714 O O . GLN A 1 95 ? -4.793 -16.031 1.152 1 92.75 95 GLN A O 1
ATOM 719 N N . LEU A 1 96 ? -5.199 -14.25 -0.023 1 94.31 96 LEU A N 1
ATOM 720 C CA . LEU A 1 96 ? -3.807 -14.148 -0.452 1 94.31 96 LEU A CA 1
ATOM 721 C C . LEU A 1 96 ? -2.883 -13.938 0.742 1 94.31 96 LEU A C 1
ATOM 723 O O . LEU A 1 96 ? -1.841 -14.586 0.853 1 94.31 96 LEU A O 1
ATOM 727 N N . HIS A 1 97 ? -3.291 -13.07 1.595 1 94.25 97 HIS A N 1
ATOM 728 C CA . HIS A 1 97 ? -2.521 -12.797 2.803 1 94.25 97 HIS A CA 1
ATOM 729 C C . HIS A 1 97 ? -2.344 -14.055 3.645 1 94.25 97 HIS A C 1
ATOM 731 O O . HIS A 1 97 ? -1.225 -14.383 4.047 1 94.25 97 HIS A O 1
ATOM 737 N N . GLY A 1 98 ? -3.465 -14.734 3.859 1 95 98 GLY A N 1
ATOM 738 C CA . GLY A 1 98 ? -3.4 -15.969 4.629 1 95 98 GLY A CA 1
ATOM 739 C C . GLY A 1 98 ? -2.49 -17.016 4.008 1 95 98 GLY A C 1
ATOM 740 O O . GLY A 1 98 ? -1.734 -17.688 4.715 1 95 98 GLY A O 1
ATOM 741 N N . THR A 1 99 ? -2.535 -17.125 2.785 1 95.06 99 THR A N 1
ATOM 742 C CA . THR A 1 99 ? -1.718 -18.094 2.051 1 95.06 99 THR A CA 1
ATOM 743 C C . THR A 1 99 ? -0.236 -17.75 2.18 1 95.06 99 THR A C 1
ATOM 745 O O . THR A 1 99 ? 0.595 -18.625 2.391 1 95.06 99 THR A O 1
ATOM 748 N N . LEU A 1 100 ? 0.04 -16.5 2.107 1 95.06 100 LEU A N 1
ATOM 749 C CA . LEU A 1 100 ? 1.423 -16.062 2.221 1 95.06 100 LEU A CA 1
ATOM 750 C C . LEU A 1 100 ? 1.951 -16.266 3.635 1 95.06 100 LEU A C 1
ATOM 752 O O . LEU A 1 100 ? 3.121 -16.609 3.82 1 95.06 100 LEU A O 1
ATOM 756 N N . LYS A 1 101 ? 1.104 -16.078 4.574 1 94.5 101 LYS A N 1
ATOM 757 C CA . LYS A 1 101 ? 1.483 -16.359 5.953 1 94.5 101 LYS A CA 1
ATOM 758 C C . LYS A 1 101 ? 1.84 -17.828 6.129 1 94.5 101 LYS A C 1
ATOM 760 O O . LYS A 1 101 ? 2.814 -18.172 6.809 1 94.5 101 LYS A O 1
ATOM 765 N N . LEU A 1 102 ? 1.097 -18.688 5.496 1 91.94 102 LEU A N 1
ATOM 766 C CA . LEU A 1 102 ? 1.369 -20.109 5.52 1 91.94 102 LEU A CA 1
ATOM 767 C C . LEU A 1 102 ? 2.689 -20.422 4.82 1 91.94 102 LEU A C 1
ATOM 769 O O . LEU A 1 102 ? 3.424 -21.328 5.25 1 91.94 102 LEU A O 1
ATOM 773 N N . ALA A 1 103 ? 2.98 -19.672 3.832 1 92.94 103 ALA A N 1
ATOM 774 C CA . ALA A 1 103 ? 4.16 -19.875 2.996 1 92.94 103 ALA A CA 1
ATOM 775 C C . ALA A 1 103 ? 5.441 -19.562 3.766 1 92.94 103 ALA A C 1
ATOM 777 O O . ALA A 1 103 ? 6.52 -20.031 3.396 1 92.94 103 ALA A O 1
ATOM 778 N N . GLN A 1 104 ? 5.309 -18.828 4.855 1 91.81 104 GLN A N 1
ATOM 779 C CA . GLN A 1 104 ? 6.48 -18.406 5.621 1 91.81 104 GLN A CA 1
ATOM 780 C C . GLN A 1 104 ? 7.25 -19.609 6.156 1 91.81 104 GLN A C 1
ATOM 782 O O . GLN A 1 104 ? 8.469 -19.547 6.34 1 91.81 104 GLN A O 1
ATOM 787 N N . SER A 1 105 ? 6.586 -20.672 6.383 1 89.81 105 SER A N 1
ATOM 788 C CA . SER A 1 105 ? 7.199 -21.828 7.008 1 89.81 105 SER A CA 1
ATOM 789 C C . SER A 1 105 ? 7.688 -22.828 5.961 1 89.81 105 SER A C 1
ATOM 791 O O . SER A 1 105 ? 8.234 -23.875 6.301 1 89.81 105 SER A O 1
ATOM 793 N N . CYS A 1 106 ? 7.461 -22.562 4.691 1 91.31 106 CYS A N 1
ATOM 794 C CA . CYS A 1 106 ? 7.801 -23.469 3.596 1 91.31 106 CYS A CA 1
ATOM 795 C C . CYS A 1 106 ? 9.062 -23 2.879 1 91.31 106 CYS A C 1
ATOM 797 O O . CYS A 1 106 ? 9.25 -21.797 2.658 1 91.31 106 CYS A O 1
ATOM 799 N N . ARG A 1 107 ? 9.938 -23.953 2.471 1 92.12 107 ARG A N 1
ATOM 800 C CA . ARG A 1 107 ? 11.195 -23.609 1.817 1 92.12 107 ARG A CA 1
ATOM 801 C C . ARG A 1 107 ? 11.039 -23.594 0.3 1 92.12 107 ARG A C 1
ATOM 803 O O . ARG A 1 107 ? 11.867 -23.031 -0.409 1 92.12 107 ARG A O 1
ATOM 810 N N . ARG A 1 108 ? 10.102 -24.281 -0.152 1 93.62 108 ARG A N 1
ATOM 811 C CA . ARG A 1 108 ? 9.852 -24.344 -1.589 1 93.62 108 ARG A CA 1
ATOM 812 C C . ARG A 1 108 ? 8.367 -24.172 -1.893 1 93.62 108 ARG A C 1
ATOM 814 O O . ARG A 1 108 ? 7.551 -25 -1.469 1 93.62 108 ARG A O 1
ATOM 821 N N . ILE A 1 109 ? 8.039 -23.141 -2.625 1 95.81 109 ILE A N 1
ATOM 822 C CA . ILE A 1 109 ? 6.648 -22.844 -2.943 1 95.81 109 ILE A CA 1
ATOM 823 C C . ILE A 1 109 ? 6.496 -22.656 -4.449 1 95.81 109 ILE A C 1
ATOM 825 O O . ILE A 1 109 ? 7.223 -21.859 -5.055 1 95.81 109 ILE A O 1
ATOM 829 N N . SER A 1 110 ? 5.609 -23.344 -5.059 1 96.62 110 SER A N 1
ATOM 830 C CA . SER A 1 110 ? 5.262 -23.141 -6.461 1 96.62 110 SER A CA 1
ATOM 831 C C . SER A 1 110 ? 3.891 -22.484 -6.605 1 96.62 110 SER A C 1
ATOM 833 O O . SER A 1 110 ? 2.963 -22.812 -5.855 1 96.62 110 SER A O 1
ATOM 835 N N . VAL A 1 111 ? 3.775 -21.594 -7.523 1 97.19 111 VAL A N 1
ATOM 836 C CA . VAL A 1 111 ? 2.527 -20.906 -7.832 1 97.19 111 VAL A CA 1
ATOM 837 C C . VAL A 1 111 ? 2.16 -21.125 -9.297 1 97.19 111 VAL A C 1
ATOM 839 O O . VAL A 1 111 ? 3.012 -21.016 -10.18 1 97.19 111 VAL A O 1
ATOM 842 N N . LYS A 1 112 ? 0.951 -21.422 -9.539 1 96.25 112 LYS A N 1
ATOM 843 C CA . LYS A 1 112 ? 0.544 -21.609 -10.93 1 96.25 112 LYS A CA 1
ATOM 844 C C . LYS A 1 112 ? -0.901 -21.156 -11.148 1 96.25 112 LYS A C 1
ATOM 846 O O . LYS A 1 112 ? -1.713 -21.203 -10.219 1 96.25 112 LYS A O 1
ATOM 851 N N . LEU A 1 113 ? -1.118 -20.672 -12.297 1 94.44 113 LEU A N 1
ATOM 852 C CA . LEU A 1 113 ? -2.479 -20.391 -12.742 1 94.44 113 LEU A CA 1
ATOM 853 C C . LEU A 1 113 ? -3.174 -21.672 -13.203 1 94.44 113 LEU A C 1
ATOM 855 O O . LEU A 1 113 ? -2.574 -22.484 -13.906 1 94.44 113 LEU A O 1
ATOM 859 N N . ALA A 1 114 ? -4.371 -21.875 -12.719 1 92.31 114 ALA A N 1
ATOM 860 C CA . ALA A 1 114 ? -5.191 -23.016 -13.109 1 92.31 114 ALA A CA 1
ATOM 861 C C . ALA A 1 114 ? -6.66 -22.625 -13.242 1 92.31 114 ALA A C 1
ATOM 863 O O . ALA A 1 114 ? -7.047 -21.516 -12.844 1 92.31 114 ALA A O 1
ATOM 864 N N . LYS A 1 115 ? -7.305 -23.469 -14 1 87.38 115 LYS A N 1
ATOM 865 C CA . LYS A 1 115 ? -8.75 -23.266 -14.086 1 87.38 115 LYS A CA 1
ATOM 866 C C . LYS A 1 115 ? -9.477 -24.109 -13.047 1 87.38 115 LYS A C 1
ATOM 868 O O . LYS A 1 115 ? -9.188 -25.297 -12.883 1 87.38 115 LYS A O 1
ATOM 873 N N . ARG A 1 116 ? -10.242 -23.438 -12.242 1 84.56 116 ARG A N 1
ATOM 874 C CA . ARG A 1 116 ? -11.094 -24.109 -11.266 1 84.56 116 ARG A CA 1
ATOM 875 C C . ARG A 1 116 ? -12.562 -23.766 -11.5 1 84.56 116 ARG A C 1
ATOM 877 O O . ARG A 1 116 ? -12.977 -22.625 -11.328 1 84.56 116 ARG A O 1
ATOM 884 N N . MET A 1 117 ? -13.305 -24.766 -11.914 1 82.25 117 MET A N 1
ATOM 885 C CA . MET A 1 117 ? -14.727 -24.594 -12.203 1 82.25 117 MET A CA 1
ATOM 886 C C . MET A 1 117 ? -14.953 -23.469 -13.195 1 82.25 117 MET A C 1
ATOM 888 O O . MET A 1 117 ? -15.797 -22.594 -12.969 1 82.25 117 MET A O 1
ATOM 892 N N . GLY A 1 118 ? -14.133 -23.375 -14.188 1 80.94 118 GLY A N 1
ATOM 893 C CA . GLY A 1 118 ? -14.273 -22.391 -15.25 1 80.94 118 GLY A CA 1
ATOM 894 C C . GLY A 1 118 ? -13.68 -21.031 -14.898 1 80.94 118 GLY A C 1
ATOM 895 O O . GLY A 1 118 ? -13.672 -20.125 -15.727 1 80.94 118 GLY A O 1
ATOM 896 N N . GLN A 1 119 ? -13.234 -20.953 -13.68 1 85.25 119 GLN A N 1
ATOM 897 C CA . GLN A 1 119 ? -12.672 -19.672 -13.234 1 85.25 119 GLN A CA 1
ATOM 898 C C . GLN A 1 119 ? -11.164 -19.781 -13.039 1 85.25 119 GLN A C 1
ATOM 900 O O . GLN A 1 119 ? -10.656 -20.844 -12.648 1 85.25 119 GLN A O 1
ATOM 905 N N . GLY A 1 120 ? -10.516 -18.734 -13.43 1 88.69 120 GLY A N 1
ATOM 906 C CA . GLY A 1 120 ? -9.086 -18.688 -13.156 1 88.69 120 GLY A CA 1
ATOM 907 C C . GLY A 1 120 ? -8.766 -18.688 -11.68 1 88.69 120 GLY A C 1
ATOM 908 O O . GLY A 1 120 ? -9.477 -18.094 -10.875 1 88.69 120 GLY A O 1
ATOM 909 N N . ALA A 1 121 ? -7.711 -19.438 -11.328 1 92.25 121 ALA A N 1
ATOM 910 C CA . ALA A 1 121 ? -7.285 -19.547 -9.93 1 92.25 121 ALA A CA 1
ATOM 911 C C . ALA A 1 121 ? -5.766 -19.609 -9.828 1 92.25 121 ALA A C 1
ATOM 913 O O . ALA A 1 121 ? -5.098 -20.141 -10.711 1 92.25 121 ALA A O 1
ATOM 914 N N . LEU A 1 122 ? -5.312 -19.062 -8.758 1 93.94 122 LEU A N 1
ATOM 915 C CA . LEU A 1 122 ? -3.914 -19.281 -8.398 1 93.94 122 LEU A CA 1
ATOM 916 C C . LEU A 1 122 ? -3.771 -20.438 -7.43 1 93.94 122 LEU A C 1
ATOM 918 O O . LEU A 1 122 ? -4.477 -20.5 -6.422 1 93.94 122 LEU A O 1
ATOM 922 N N . VAL A 1 123 ? -2.918 -21.312 -7.832 1 95.75 123 VAL A N 1
ATOM 923 C CA . VAL A 1 123 ? -2.654 -22.469 -6.98 1 95.75 123 VAL A CA 1
ATOM 924 C C . VAL A 1 123 ? -1.271 -22.344 -6.352 1 95.75 123 VAL A C 1
ATOM 926 O O . VAL A 1 123 ? -0.271 -22.188 -7.055 1 95.75 123 VAL A O 1
ATOM 929 N N . PHE A 1 124 ? -1.246 -22.422 -5.016 1 96.38 124 PHE A N 1
ATOM 930 C CA . PHE A 1 124 ? 0.002 -22.453 -4.262 1 96.38 124 PHE A CA 1
ATOM 931 C C . PHE A 1 124 ? 0.319 -23.859 -3.791 1 96.38 124 PHE A C 1
ATOM 933 O O . PHE A 1 124 ? -0.493 -24.5 -3.113 1 96.38 124 PHE A O 1
ATOM 940 N N . GLU A 1 125 ? 1.436 -24.328 -4.184 1 95.62 125 GLU A N 1
ATOM 941 C CA . GLU A 1 125 ? 1.915 -25.641 -3.779 1 95.62 125 GLU A CA 1
ATOM 942 C C . GLU A 1 125 ? 3.104 -25.531 -2.828 1 95.62 125 GLU A C 1
ATOM 944 O O . GLU A 1 125 ? 4.141 -24.969 -3.186 1 95.62 125 GLU A O 1
ATOM 949 N N . PHE A 1 126 ? 2.887 -26.094 -1.602 1 93.38 126 PHE A N 1
ATOM 950 C CA . PHE A 1 126 ? 3.93 -26.125 -0.583 1 93.38 126 PHE A CA 1
ATOM 951 C C . PHE A 1 126 ? 4.695 -27.438 -0.625 1 93.38 126 PHE A C 1
ATOM 953 O O . PHE A 1 126 ? 4.383 -28.359 0.119 1 93.38 126 PHE A O 1
ATOM 960 N N . THR A 1 127 ? 5.699 -27.547 -1.44 1 86.06 127 THR A N 1
ATOM 961 C CA . THR A 1 127 ? 6.254 -28.797 -1.94 1 86.06 127 THR A CA 1
ATOM 962 C C . THR A 1 127 ? 7.066 -29.5 -0.855 1 86.06 127 THR A C 1
ATOM 964 O O . THR A 1 127 ? 7.199 -30.719 -0.868 1 86.06 127 THR A O 1
ATOM 967 N N . ASP A 1 128 ? 7.605 -28.766 0.172 1 83.44 128 ASP A N 1
ATOM 968 C CA . ASP A 1 128 ? 8.438 -29.453 1.163 1 83.44 128 ASP A CA 1
ATOM 969 C C . ASP A 1 128 ? 7.613 -29.844 2.387 1 83.44 128 ASP A C 1
ATOM 971 O O . ASP A 1 128 ? 8.031 -30.703 3.17 1 83.44 128 ASP A O 1
ATOM 975 N N . LEU A 1 129 ? 6.465 -29.234 2.822 1 78.69 129 LEU A N 1
ATOM 976 C CA . LEU A 1 129 ? 5.652 -29.516 4 1 78.69 129 LEU A CA 1
ATOM 977 C C . LEU A 1 129 ? 4.527 -30.484 3.66 1 78.69 129 LEU A C 1
ATOM 979 O O . LEU A 1 129 ? 3.93 -31.094 4.555 1 78.69 129 LEU A O 1
ATOM 983 N N . GLN A 1 130 ? 4.492 -30.969 2.549 1 75.88 130 GLN A N 1
ATOM 984 C CA . GLN A 1 130 ? 3.436 -31.859 2.09 1 75.88 130 GLN A CA 1
ATOM 985 C C . GLN A 1 130 ? 2.062 -31.359 2.527 1 75.88 130 GLN A C 1
ATOM 987 O O . GLN A 1 130 ? 1.243 -32.125 3.029 1 75.88 130 GLN A O 1
ATOM 992 N N . LEU A 1 131 ? 1.819 -30.031 2.564 1 79.25 131 LEU A N 1
ATOM 993 C CA . LEU A 1 131 ? 0.521 -29.422 2.84 1 79.25 131 LEU A CA 1
ATOM 994 C C . LEU A 1 131 ? -0.377 -29.469 1.609 1 79.25 131 LEU A C 1
ATOM 996 O O . LEU A 1 131 ? 0.108 -29.641 0.489 1 79.25 131 LEU A O 1
ATOM 1000 N N . ALA A 1 132 ? -1.648 -29.406 1.943 1 86.38 132 ALA A N 1
ATOM 1001 C CA . ALA A 1 132 ? -2.598 -29.328 0.837 1 86.38 132 ALA A CA 1
ATOM 1002 C C . ALA A 1 132 ? -2.354 -28.062 0.003 1 86.38 132 ALA A C 1
ATOM 1004 O O . ALA A 1 132 ? -1.94 -27.031 0.533 1 86.38 132 ALA A O 1
ATOM 1005 N N . ASN A 1 133 ? -2.5 -28.281 -1.286 1 89.12 133 ASN A N 1
ATOM 1006 C CA . ASN A 1 133 ? -2.439 -27.125 -2.158 1 89.12 133 ASN A CA 1
ATOM 1007 C C . ASN A 1 133 ? -3.484 -26.078 -1.771 1 89.12 133 ASN A C 1
ATOM 1009 O O . ASN A 1 133 ? -4.594 -26.422 -1.359 1 89.12 133 ASN A O 1
ATOM 1013 N N . VAL A 1 134 ? -3.115 -24.797 -1.864 1 93.12 134 VAL A N 1
ATOM 1014 C CA . VAL A 1 134 ? -4.066 -23.734 -1.604 1 93.12 134 VAL A CA 1
ATOM 1015 C C . VAL A 1 134 ? -4.52 -23.109 -2.924 1 93.12 134 VAL A C 1
ATOM 1017 O O . VAL A 1 134 ? -3.693 -22.766 -3.771 1 93.12 134 VAL A O 1
ATOM 1020 N N . TRP A 1 135 ? -5.824 -23 -3.057 1 91.5 135 TRP A N 1
ATOM 1021 C CA . TRP A 1 135 ? -6.41 -22.422 -4.254 1 91.5 135 TRP A CA 1
ATOM 1022 C C . TRP A 1 135 ? -7.012 -21.047 -3.947 1 91.5 135 TRP A C 1
ATOM 1024 O O . TRP A 1 135 ? -7.812 -20.906 -3.02 1 91.5 135 TRP A O 1
ATOM 1034 N N . ILE A 1 136 ? -6.59 -20.078 -4.703 1 91.31 136 ILE A N 1
ATOM 1035 C CA . ILE A 1 136 ? -7.207 -18.75 -4.641 1 91.31 136 ILE A CA 1
ATOM 1036 C C . ILE A 1 136 ? -7.941 -18.469 -5.949 1 91.31 136 ILE A C 1
ATOM 1038 O O . ILE A 1 136 ? -7.309 -18.219 -6.98 1 91.31 136 ILE A O 1
ATOM 1042 N N . THR A 1 137 ? -9.203 -18.5 -5.887 1 83.19 137 THR A N 1
ATOM 1043 C CA . THR A 1 137 ? -10.008 -18.391 -7.094 1 83.19 137 THR A CA 1
ATOM 1044 C C . THR A 1 137 ? -10.422 -16.938 -7.336 1 83.19 137 THR A C 1
ATOM 1046 O O . THR A 1 137 ? -10.695 -16.203 -6.387 1 83.19 137 THR A O 1
ATOM 1049 N N . GLN A 1 138 ? -10.383 -16.578 -8.625 1 80.75 138 GLN A N 1
ATOM 1050 C CA . GLN A 1 138 ? -10.82 -15.242 -9.008 1 80.75 138 GLN A CA 1
ATOM 1051 C C . GLN A 1 138 ? -12.305 -15.047 -8.719 1 80.75 138 GLN A C 1
ATOM 1053 O O . GLN A 1 138 ? -13.102 -15.984 -8.836 1 80.75 138 GLN A O 1
ATOM 1058 N N . GLU A 1 139 ? -12.555 -13.977 -7.957 1 62.34 139 GLU A N 1
ATOM 1059 C CA . GLU A 1 139 ? -13.961 -13.672 -7.723 1 62.34 139 GLU A CA 1
ATOM 1060 C C . GLU A 1 139 ? -14.609 -13.07 -8.961 1 62.34 139 GLU A C 1
ATOM 1062 O O . GLU A 1 139 ? -14.008 -12.227 -9.641 1 62.34 139 GLU A O 1
ATOM 1067 N N . ALA A 1 140 ? -15.68 -13.812 -9.602 1 53.94 140 ALA A N 1
ATOM 1068 C CA . ALA A 1 140 ? -16.438 -13.328 -10.758 1 53.94 140 ALA A CA 1
ATOM 1069 C C . ALA A 1 140 ? -17.016 -11.945 -10.492 1 53.94 140 ALA A C 1
ATOM 1071 O O . ALA A 1 140 ? -17.422 -11.641 -9.367 1 53.94 140 ALA A O 1
ATOM 1072 N N . ARG A 1 141 ? -16.484 -10.82 -11.141 1 51 141 ARG A N 1
ATOM 1073 C CA . ARG A 1 141 ? -17.297 -9.625 -10.961 1 51 141 ARG A CA 1
ATOM 1074 C C . ARG A 1 141 ? -18.781 -9.922 -11.219 1 51 141 ARG A C 1
ATOM 1076 O O . ARG A 1 141 ? -19.125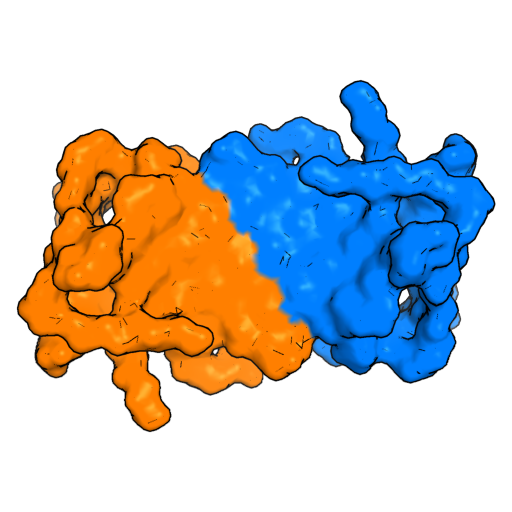 -10.484 -12.258 1 51 141 ARG A O 1
ATOM 1083 N N . LYS A 1 142 ? -19.562 -10.18 -10.094 1 39.91 142 LYS A N 1
ATOM 1084 C CA . LYS A 1 142 ? -20.984 -10.172 -10.398 1 39.91 142 LYS A CA 1
ATOM 1085 C C . LYS A 1 142 ? -21.406 -8.844 -11.031 1 39.91 142 LYS A C 1
ATOM 1087 O O . LYS A 1 142 ? -20.906 -7.785 -10.641 1 39.91 142 LYS A O 1
ATOM 1092 N N . ALA B 1 1 ? 11.578 10.375 -7.344 1 46.59 1 ALA B N 1
ATOM 1093 C CA . ALA B 1 1 ? 12.266 11.125 -6.297 1 46.59 1 ALA B CA 1
ATOM 1094 C C . ALA B 1 1 ? 11.328 12.125 -5.625 1 46.59 1 ALA B C 1
ATOM 1096 O O . ALA B 1 1 ? 10.438 12.688 -6.277 1 46.59 1 ALA B O 1
ATOM 1097 N N . CYS B 1 2 ? 11.281 11.844 -4.41 1 60.31 2 CYS B N 1
ATOM 1098 C CA . CYS B 1 2 ? 10.477 12.797 -3.646 1 60.31 2 CYS B CA 1
ATOM 1099 C C . CYS B 1 2 ? 11.055 14.203 -3.748 1 60.31 2 CYS B C 1
ATOM 1101 O O . CYS B 1 2 ? 12.164 14.461 -3.271 1 60.31 2 CYS B O 1
ATOM 1103 N N . ALA B 1 3 ? 10.875 14.898 -4.902 1 55.28 3 ALA B N 1
ATOM 1104 C CA . ALA B 1 3 ? 11.461 16.234 -5.047 1 55.28 3 ALA B CA 1
ATOM 1105 C C . ALA B 1 3 ? 11.125 17.109 -3.85 1 55.28 3 ALA B C 1
ATOM 1107 O O . ALA B 1 3 ? 9.953 17.422 -3.615 1 55.28 3 ALA B O 1
ATOM 1108 N N . LEU B 1 4 ? 12.078 17.109 -2.938 1 56.5 4 LEU B N 1
ATOM 1109 C CA . LEU B 1 4 ? 11.93 17.953 -1.756 1 56.5 4 LEU B CA 1
ATOM 1110 C C . LEU B 1 4 ? 11.953 19.438 -2.137 1 56.5 4 LEU B C 1
ATOM 1112 O O . LEU B 1 4 ? 12.82 19.875 -2.898 1 56.5 4 LEU B O 1
ATOM 1116 N N . GLU B 1 5 ? 10.875 19.922 -2.238 1 53.72 5 GLU B N 1
ATOM 1117 C CA . GLU B 1 5 ? 10.875 21.375 -2.449 1 53.72 5 GLU B CA 1
ATOM 1118 C C . GLU B 1 5 ? 11.305 22.109 -1.188 1 53.72 5 GLU B C 1
ATOM 1120 O O . GLU B 1 5 ? 11.008 21.688 -0.073 1 53.72 5 GLU B O 1
ATOM 1125 N N . PRO B 1 6 ? 12.273 23.031 -1.291 1 53.16 6 PRO B N 1
ATOM 1126 C CA . PRO B 1 6 ? 12.633 23.859 -0.136 1 53.16 6 PRO B CA 1
ATOM 1127 C C . PRO B 1 6 ? 11.414 24.5 0.521 1 53.16 6 PRO B C 1
ATOM 1129 O O . PRO B 1 6 ? 10.461 24.875 -0.169 1 53.16 6 PRO B O 1
ATOM 1132 N N . PRO B 1 7 ? 11.203 24.312 1.886 1 55.22 7 PRO B N 1
ATOM 1133 C CA . PRO B 1 7 ? 10.062 24.812 2.652 1 55.22 7 PRO B CA 1
ATOM 1134 C C . PRO B 1 7 ? 9.875 26.328 2.5 1 55.22 7 PRO B C 1
ATOM 1136 O O . PRO B 1 7 ? 8.93 26.891 3.043 1 55.22 7 PRO B O 1
ATOM 1139 N N . GLY B 1 8 ? 10.68 27.109 1.923 1 56.88 8 GLY B N 1
ATOM 1140 C CA . GLY B 1 8 ? 10.664 28.547 2.119 1 56.88 8 GLY B CA 1
ATOM 1141 C C . GLY B 1 8 ? 9.336 29.188 1.765 1 56.88 8 GLY B C 1
ATOM 1142 O O . GLY B 1 8 ? 8.922 30.156 2.393 1 56.88 8 GLY B O 1
ATOM 1143 N N . LYS B 1 9 ? 8.578 28.75 0.825 1 75.12 9 LYS B N 1
ATOM 1144 C CA . LYS B 1 9 ? 7.363 29.484 0.462 1 75.12 9 LYS B CA 1
ATOM 1145 C C . LYS B 1 9 ? 6.156 28.547 0.394 1 75.12 9 LYS B C 1
ATOM 1147 O O . LYS B 1 9 ? 5.191 28.828 -0.316 1 75.12 9 LYS B O 1
ATOM 1152 N N . MET B 1 10 ? 6.141 27.438 1.268 1 86.69 10 MET B N 1
ATOM 1153 C CA . MET B 1 10 ? 5.043 26.469 1.227 1 86.69 10 MET B CA 1
ATOM 1154 C C . MET B 1 10 ? 4.191 26.562 2.486 1 86.69 10 MET B C 1
ATOM 1156 O O . MET B 1 10 ? 4.703 26.859 3.568 1 86.69 10 MET B O 1
ATOM 1160 N N . LYS B 1 11 ? 2.828 26.641 2.254 1 93.31 11 LYS B N 1
ATOM 1161 C CA . LYS B 1 11 ? 1.889 26.656 3.373 1 93.31 11 LYS B CA 1
ATOM 1162 C C . LYS B 1 11 ? 0.891 25.5 3.27 1 93.31 11 LYS B C 1
ATOM 1164 O O . LYS B 1 11 ? 0.422 25.172 2.178 1 93.31 11 LYS B O 1
ATOM 1169 N N . PHE B 1 12 ? 0.61 24.938 4.406 1 96 12 PHE B N 1
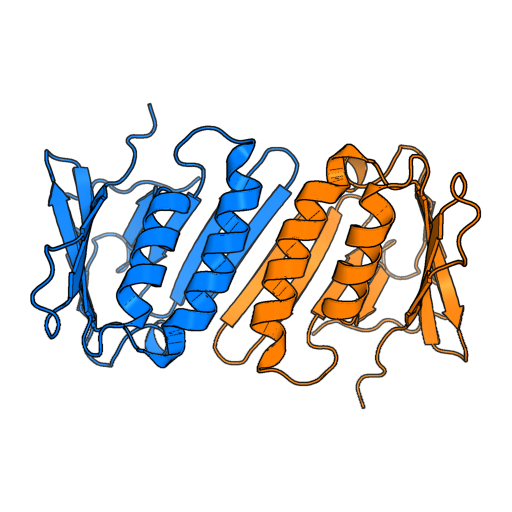ATOM 1170 C CA . PHE B 1 12 ? -0.425 23.906 4.504 1 96 12 PHE B CA 1
ATOM 1171 C C . PHE B 1 12 ? -1.023 23.875 5.906 1 96 12 PHE B C 1
ATOM 1173 O O . PHE B 1 12 ? -0.294 23.906 6.898 1 96 12 PHE B O 1
ATOM 1180 N N . SER B 1 13 ? -2.289 23.844 5.957 1 97.44 13 SER B N 1
ATOM 1181 C CA . SER B 1 13 ? -3.031 23.672 7.203 1 97.44 13 SER B CA 1
ATOM 1182 C C . SER B 1 13 ? -4.398 23.047 6.949 1 97.44 13 SER B C 1
ATOM 1184 O O . SER B 1 13 ? -5.109 23.453 6.023 1 97.44 13 SER B O 1
ATOM 1186 N N . ALA B 1 14 ? -4.723 22.047 7.801 1 98.19 14 ALA B N 1
ATOM 1187 C CA . ALA B 1 14 ? -5.98 21.328 7.578 1 98.19 14 ALA B CA 1
ATOM 1188 C C . ALA B 1 14 ? -6.441 20.625 8.844 1 98.19 14 ALA B C 1
ATOM 1190 O O . ALA B 1 14 ? -5.66 20.438 9.781 1 98.19 14 ALA B O 1
ATOM 1191 N N . SER B 1 15 ? -7.719 20.328 8.867 1 97.88 15 SER B N 1
ATOM 1192 C CA . SER B 1 15 ? -8.289 19.453 9.891 1 97.88 15 SER B CA 1
ATOM 1193 C C . SER B 1 15 ? -8.469 18.031 9.359 1 97.88 15 SER B C 1
ATOM 1195 O O . SER B 1 15 ? -9.078 17.828 8.312 1 97.88 15 SER B O 1
ATOM 1197 N N . LEU B 1 16 ? -7.961 17.094 10.086 1 97.56 16 LEU B N 1
ATOM 1198 C CA . LEU B 1 16 ? -7.992 15.688 9.68 1 97.56 16 LEU B CA 1
ATOM 1199 C C . LEU B 1 16 ? -9.359 15.07 9.953 1 97.56 16 LEU B C 1
ATOM 1201 O O . LEU B 1 16 ? -9.922 15.258 11.031 1 97.56 16 LEU B O 1
ATOM 1205 N N . ARG B 1 17 ? -9.867 14.406 8.969 1 96.44 17 ARG B N 1
ATOM 1206 C CA . ARG B 1 17 ? -11.125 13.695 9.164 1 96.44 17 ARG B CA 1
ATOM 1207 C C . ARG B 1 17 ? -10.914 12.391 9.914 1 96.44 17 ARG B C 1
ATOM 1209 O O . ARG B 1 17 ? -10.031 11.602 9.562 1 96.44 17 ARG B O 1
ATOM 1216 N N . LEU B 1 18 ? -11.789 12.188 10.852 1 94.12 18 LEU B N 1
ATOM 1217 C CA . LEU B 1 18 ? -11.656 11 11.688 1 94.12 18 LEU B CA 1
ATOM 1218 C C . LEU B 1 18 ? -11.867 9.727 10.867 1 94.12 18 LEU B C 1
ATOM 1220 O O . LEU B 1 18 ? -11.234 8.703 11.133 1 94.12 18 LEU B O 1
ATOM 1224 N N . GLU B 1 19 ? -12.688 9.82 9.789 1 91.31 19 GLU B N 1
ATOM 1225 C CA . GLU B 1 19 ? -13.023 8.664 8.961 1 91.31 19 GLU B CA 1
ATOM 1226 C C . GLU B 1 19 ? -11.828 8.211 8.133 1 91.31 19 GLU B C 1
ATOM 1228 O O . GLU B 1 19 ? -11.797 7.09 7.625 1 91.31 19 GLU B O 1
ATOM 1233 N N . ALA B 1 20 ? -10.867 9.133 8.016 1 92.94 20 ALA B N 1
ATOM 1234 C CA . ALA B 1 20 ? -9.711 8.828 7.176 1 92.94 20 ALA B CA 1
ATOM 1235 C C . ALA B 1 20 ? -8.641 8.078 7.969 1 92.94 20 ALA B C 1
ATOM 1237 O O . ALA B 1 20 ? -7.758 7.441 7.387 1 92.94 20 ALA B O 1
ATOM 1238 N N . ILE B 1 21 ? -8.695 8.094 9.211 1 93.5 21 ILE B N 1
ATOM 1239 C CA . ILE B 1 21 ? -7.609 7.684 10.094 1 93.5 21 ILE B CA 1
ATOM 1240 C C . ILE B 1 21 ? -7.359 6.184 9.945 1 93.5 21 ILE B C 1
ATOM 1242 O O . ILE B 1 21 ? -6.223 5.754 9.75 1 93.5 21 ILE B O 1
ATOM 1246 N N . PRO B 1 22 ? -8.414 5.371 9.922 1 88.88 22 PRO B N 1
ATOM 1247 C CA . PRO B 1 22 ? -8.148 3.939 9.766 1 88.88 22 PRO B CA 1
ATOM 1248 C C . PRO B 1 22 ? -7.434 3.609 8.461 1 88.88 22 PRO B C 1
ATOM 1250 O O . PRO B 1 22 ? -6.543 2.758 8.438 1 88.88 22 PRO B O 1
ATOM 1253 N N . HIS B 1 23 ? -7.785 4.309 7.395 1 87.44 23 HIS B N 1
ATOM 1254 C CA . HIS B 1 23 ? -7.137 4.098 6.105 1 87.44 23 HIS B CA 1
ATOM 1255 C C . HIS B 1 23 ? -5.672 4.512 6.152 1 87.44 23 HIS B C 1
ATOM 1257 O O . HIS B 1 23 ? -4.801 3.793 5.656 1 87.44 23 HIS B O 1
ATOM 1263 N N . LEU B 1 24 ? -5.469 5.543 6.789 1 93.06 24 LEU B N 1
ATOM 1264 C CA . LEU B 1 24 ? -4.105 6.062 6.871 1 93.06 24 LEU B CA 1
ATOM 1265 C C . LEU B 1 24 ? -3.234 5.16 7.738 1 93.06 24 LEU B C 1
ATOM 1267 O O . LEU B 1 24 ? -2.059 4.945 7.43 1 93.06 24 LEU B O 1
ATOM 1271 N N . ILE B 1 25 ? -3.795 4.625 8.727 1 91.81 25 ILE B N 1
ATOM 1272 C CA . ILE B 1 25 ? -3.059 3.703 9.586 1 91.81 25 ILE B CA 1
ATOM 1273 C C . ILE B 1 25 ? -2.678 2.455 8.789 1 91.81 25 ILE B C 1
ATOM 1275 O O . ILE B 1 25 ? -1.536 1.993 8.859 1 91.81 25 ILE B O 1
ATOM 1279 N N . GLY B 1 26 ? -3.574 1.968 8.062 1 86.62 26 GLY B N 1
ATOM 1280 C CA . GLY B 1 26 ? -3.275 0.812 7.23 1 86.62 26 GLY B CA 1
ATOM 1281 C C . GLY B 1 26 ? -2.176 1.073 6.219 1 86.62 26 GLY B C 1
ATOM 1282 O O . GLY B 1 26 ? -1.265 0.259 6.062 1 86.62 26 GLY B O 1
ATOM 1283 N N . ILE B 1 27 ? -2.281 2.166 5.602 1 90 27 ILE B N 1
ATOM 1284 C CA . ILE B 1 27 ? -1.314 2.555 4.582 1 90 27 ILE B CA 1
ATOM 1285 C C . ILE B 1 27 ? 0.062 2.734 5.219 1 90 27 ILE B C 1
ATOM 1287 O O . ILE B 1 27 ? 1.055 2.189 4.727 1 90 27 ILE B O 1
ATOM 1291 N N . THR B 1 28 ? 0.116 3.438 6.281 1 91.88 28 THR B N 1
ATOM 1292 C CA . THR B 1 28 ? 1.4 3.744 6.902 1 91.88 28 THR B CA 1
ATOM 1293 C C . THR B 1 28 ? 2.018 2.49 7.516 1 91.88 28 THR B C 1
ATOM 1295 O O . THR B 1 28 ? 3.24 2.346 7.547 1 91.88 28 THR B O 1
ATOM 1298 N N . ALA B 1 29 ? 1.197 1.587 7.957 1 88.19 29 ALA B N 1
ATOM 1299 C CA . ALA B 1 29 ? 1.702 0.299 8.422 1 88.19 29 ALA B CA 1
ATOM 1300 C C . ALA B 1 29 ? 2.416 -0.451 7.305 1 88.19 29 ALA B C 1
ATOM 1302 O O . ALA B 1 29 ? 3.48 -1.035 7.52 1 88.19 29 ALA B O 1
ATOM 1303 N N . ALA B 1 30 ? 1.799 -0.388 6.156 1 86 30 ALA B N 1
ATOM 1304 C CA . ALA B 1 30 ? 2.396 -1.042 4.996 1 86 30 ALA B CA 1
ATOM 1305 C C . ALA B 1 30 ? 3.701 -0.358 4.594 1 86 30 ALA B C 1
ATOM 1307 O O . ALA B 1 30 ? 4.691 -1.027 4.285 1 86 30 ALA B O 1
ATOM 1308 N N . LEU B 1 31 ? 3.693 0.852 4.633 1 88.88 31 LEU B N 1
ATOM 1309 C CA . LEU B 1 31 ? 4.871 1.626 4.258 1 88.88 31 LEU B CA 1
ATOM 1310 C C . LEU B 1 31 ? 6.031 1.342 5.203 1 88.88 31 LEU B C 1
ATOM 1312 O O . LEU B 1 31 ? 7.176 1.2 4.766 1 88.88 31 LEU B O 1
ATOM 1316 N N . GLN B 1 32 ? 5.73 1.247 6.438 1 86.38 32 GLN B N 1
ATOM 1317 C CA . GLN B 1 32 ? 6.758 0.994 7.441 1 86.38 32 GLN B CA 1
ATOM 1318 C C . GLN B 1 32 ? 7.418 -0.363 7.223 1 86.38 32 GLN B C 1
ATOM 1320 O O . GLN B 1 32 ? 8.633 -0.499 7.375 1 86.38 32 GLN B O 1
ATOM 1325 N N . ARG B 1 33 ? 6.684 -1.308 6.934 1 79.75 33 ARG B N 1
ATOM 1326 C CA . ARG B 1 33 ? 7.195 -2.654 6.703 1 79.75 33 ARG B CA 1
ATOM 1327 C C . ARG B 1 33 ? 8.141 -2.68 5.508 1 79.75 33 ARG B C 1
ATOM 1329 O O . ARG B 1 33 ? 9.195 -3.318 5.559 1 79.75 33 ARG B O 1
ATOM 1336 N N . LEU B 1 34 ? 7.82 -1.969 4.504 1 77.94 34 LEU B N 1
ATOM 1337 C CA . LEU B 1 34 ? 8.625 -1.956 3.287 1 77.94 34 LEU B CA 1
ATOM 1338 C C . LEU B 1 34 ? 9.852 -1.065 3.457 1 77.94 34 LEU B C 1
ATOM 1340 O O . LEU B 1 34 ? 10.898 -1.321 2.854 1 77.94 34 LEU B O 1
ATOM 1344 N N . ALA B 1 35 ? 9.648 -0.064 4.238 1 76.81 35 ALA B N 1
ATOM 1345 C CA . ALA B 1 35 ? 10.742 0.889 4.441 1 76.81 35 ALA B CA 1
ATOM 1346 C C . ALA B 1 35 ? 11.859 0.272 5.273 1 76.81 35 ALA B C 1
ATOM 1348 O O . ALA B 1 35 ? 13 0.739 5.23 1 76.81 35 ALA B O 1
ATOM 1349 N N . LYS B 1 36 ? 11.648 -0.697 6.129 1 73.88 36 LYS B N 1
ATOM 1350 C CA . LYS B 1 36 ? 12.625 -1.32 7.023 1 73.88 36 LYS B CA 1
ATOM 1351 C C . LYS B 1 36 ? 13.852 -1.791 6.25 1 73.88 36 LYS B C 1
ATOM 1353 O O . LYS B 1 36 ? 14.969 -1.777 6.777 1 73.88 36 LYS B O 1
ATOM 1358 N N . GLY B 1 37 ? 13.758 -2.121 5.059 1 64.94 37 GLY B N 1
ATOM 1359 C CA . GLY B 1 37 ? 14.891 -2.596 4.273 1 64.94 37 GLY B CA 1
ATOM 1360 C C . GLY B 1 37 ? 15.578 -1.493 3.488 1 64.94 37 GLY B C 1
ATOM 1361 O O . GLY B 1 37 ? 16.578 -1.739 2.803 1 64.94 37 GLY B O 1
ATOM 1362 N N . GLY B 1 38 ? 14.992 -0.341 3.686 1 64.06 38 GLY B N 1
ATOM 1363 C CA . GLY B 1 38 ? 15.523 0.758 2.895 1 64.06 38 GLY B CA 1
ATOM 1364 C C . GLY B 1 38 ? 16.125 1.867 3.74 1 64.06 38 GLY B C 1
ATOM 1365 O O . GLY B 1 38 ? 16.188 1.754 4.969 1 64.06 38 GLY B O 1
ATOM 1366 N N . PRO B 1 39 ? 17 2.744 3.025 1 60.69 39 PRO B N 1
ATOM 1367 C CA . PRO B 1 39 ? 17.547 3.908 3.727 1 60.69 39 PRO B CA 1
ATOM 1368 C C . PRO B 1 39 ? 16.469 4.734 4.422 1 60.69 39 PRO B C 1
ATOM 1370 O O . PRO B 1 39 ? 15.297 4.672 4.043 1 60.69 39 PRO B O 1
ATOM 1373 N N . ALA B 1 40 ? 16.875 5.332 5.617 1 57.25 40 ALA B N 1
ATOM 1374 C CA . ALA B 1 40 ? 16.016 6.273 6.332 1 57.25 40 ALA B CA 1
ATOM 1375 C C . ALA B 1 40 ? 15.445 7.324 5.383 1 57.25 40 ALA B C 1
ATOM 1377 O O . ALA B 1 40 ? 16.156 7.844 4.523 1 57.25 40 ALA B O 1
ATOM 1378 N N . GLY B 1 41 ? 14.164 7.648 5.406 1 58.94 41 GLY B N 1
ATOM 1379 C CA . GLY B 1 41 ? 13.555 8.648 4.539 1 58.94 41 GLY B CA 1
ATOM 1380 C C . GLY B 1 41 ? 12.891 8.047 3.316 1 58.94 41 GLY B C 1
ATOM 1381 O O . GLY B 1 41 ? 12.625 8.75 2.338 1 58.94 41 GLY B O 1
ATOM 1382 N N . SER B 1 42 ? 12.641 6.777 3.371 1 74.06 42 SER B N 1
ATOM 1383 C CA . SER B 1 42 ? 12.234 6.035 2.182 1 74.06 42 SER B CA 1
ATOM 1384 C C . SER B 1 42 ? 10.734 6.184 1.928 1 74.06 42 SER B C 1
ATOM 1386 O O . SER B 1 42 ? 10.156 5.434 1.135 1 74.06 42 SER B O 1
ATOM 1388 N N . CYS B 1 43 ? 10.125 7.34 2.576 1 89.69 43 CYS B N 1
ATOM 1389 C CA . CYS B 1 43 ? 8.711 7.551 2.289 1 89.69 43 CYS B CA 1
ATOM 1390 C C . CYS B 1 43 ? 8.438 9.008 1.931 1 89.69 43 CYS B C 1
ATOM 1392 O O . CYS B 1 43 ? 8.945 9.914 2.582 1 89.69 43 CYS B O 1
ATOM 1394 N N . CYS B 1 44 ? 7.633 9.242 0.925 1 92.56 44 CYS B N 1
ATOM 1395 C CA . CYS B 1 44 ? 7.281 10.578 0.454 1 92.56 44 CYS B CA 1
ATOM 1396 C C . CYS B 1 44 ? 5.793 10.844 0.624 1 92.56 44 CYS B C 1
ATOM 1398 O O . CYS B 1 44 ? 4.961 10.008 0.261 1 92.56 44 CYS B O 1
ATOM 1400 N N . LEU B 1 45 ? 5.574 11.961 1.242 1 94.94 45 LEU B N 1
ATOM 1401 C CA . LEU B 1 45 ? 4.215 12.484 1.312 1 94.94 45 LEU B CA 1
ATOM 1402 C C . LEU B 1 45 ? 4.047 13.688 0.392 1 94.94 45 LEU B C 1
ATOM 1404 O O . LEU B 1 45 ? 4.824 14.641 0.464 1 94.94 45 LEU B O 1
ATOM 1408 N N . LYS B 1 46 ? 3.047 13.641 -0.457 1 94.56 46 LYS B N 1
ATOM 1409 C CA . LYS B 1 46 ? 2.793 14.75 -1.371 1 94.56 46 LYS B CA 1
ATOM 1410 C C . LYS B 1 46 ? 1.338 15.203 -1.292 1 94.56 46 LYS B C 1
ATOM 1412 O O . LYS B 1 46 ? 0.421 14.383 -1.364 1 94.56 46 LYS B O 1
ATOM 1417 N N . LEU B 1 47 ? 1.225 16.5 -1.147 1 96.06 47 LEU B N 1
ATOM 1418 C CA . LEU B 1 47 ? -0.089 17.125 -1.141 1 96.06 47 LEU B CA 1
ATOM 1419 C C . LEU B 1 47 ? -0.312 17.922 -2.42 1 96.06 47 LEU B C 1
ATOM 1421 O O . LEU B 1 47 ? 0.552 18.703 -2.826 1 96.06 47 LEU B O 1
ATOM 1425 N N . THR B 1 48 ? -1.399 17.703 -3.053 1 95.44 48 THR B N 1
ATOM 1426 C CA . THR B 1 48 ? -1.88 18.5 -4.176 1 95.44 48 THR B CA 1
ATOM 1427 C C . THR B 1 48 ? -3.273 19.047 -3.895 1 95.44 48 THR B C 1
ATOM 1429 O O . THR B 1 48 ? -3.893 18.703 -2.887 1 95.44 48 THR B O 1
ATOM 1432 N N . PRO B 1 49 ? -3.715 19.969 -4.691 1 95.62 49 PRO B N 1
ATOM 1433 C CA . PRO B 1 49 ? -5.031 20.547 -4.426 1 95.62 49 PRO B CA 1
ATOM 1434 C C . PRO B 1 49 ? -6.145 19.5 -4.371 1 95.62 49 PRO B C 1
ATOM 1436 O O . PRO B 1 49 ? -7.145 19.703 -3.68 1 95.62 49 PRO B O 1
ATOM 1439 N N . LYS B 1 50 ? -5.957 18.359 -5.027 1 95.44 50 LYS B N 1
ATOM 1440 C CA . LYS B 1 50 ? -7.055 17.406 -5.113 1 95.44 50 LYS B CA 1
ATOM 1441 C C . LYS B 1 50 ? -6.688 16.094 -4.438 1 95.44 50 LYS B C 1
ATOM 1443 O O . LYS B 1 50 ? -7.566 15.352 -3.977 1 95.44 50 LYS B O 1
ATOM 1448 N N . LYS B 1 51 ? -5.355 15.797 -4.371 1 96.56 51 LYS B N 1
ATOM 1449 C CA . LYS B 1 51 ? -4.957 14.453 -3.963 1 96.56 51 LYS B CA 1
ATOM 1450 C C . LYS B 1 51 ? -3.842 14.5 -2.924 1 96.56 51 LYS B C 1
ATOM 1452 O O . LYS B 1 51 ? -3.062 15.453 -2.887 1 96.56 51 LYS B O 1
ATOM 1457 N N . LEU B 1 52 ? -3.826 13.492 -2.082 1 97.12 52 LEU B N 1
ATOM 1458 C CA . LEU B 1 52 ? -2.723 13.172 -1.185 1 97.12 52 LEU B CA 1
ATOM 1459 C C . LEU B 1 52 ? -2.049 11.867 -1.598 1 97.12 52 LEU B C 1
ATOM 1461 O O . LEU B 1 52 ? -2.723 10.859 -1.841 1 97.12 52 LEU B O 1
ATOM 1465 N N . TYR B 1 53 ? -0.752 11.93 -1.71 1 95.94 53 TYR B N 1
ATOM 1466 C CA . TYR B 1 53 ? 0.014 10.75 -2.096 1 95.94 53 TYR B CA 1
ATOM 1467 C C . TYR B 1 53 ? 0.997 10.359 -0.999 1 95.94 53 TYR B C 1
ATOM 1469 O O . TYR B 1 53 ? 1.621 11.219 -0.377 1 95.94 53 TYR B O 1
ATOM 1477 N N . LEU B 1 54 ? 1.084 9.055 -0.752 1 95.12 54 LEU B N 1
ATOM 1478 C CA . LEU B 1 54 ? 2.119 8.445 0.074 1 95.12 54 LEU B CA 1
ATOM 1479 C C . LEU B 1 54 ? 2.855 7.355 -0.697 1 95.12 54 LEU B C 1
ATOM 1481 O O . LEU B 1 54 ? 2.227 6.473 -1.281 1 95.12 54 LEU B O 1
ATOM 1485 N N . ASN B 1 55 ? 4.129 7.457 -0.724 1 92.31 55 ASN B N 1
ATOM 1486 C CA . ASN B 1 55 ? 4.816 6.434 -1.506 1 92.31 55 ASN B CA 1
ATOM 1487 C C . ASN B 1 55 ? 6.152 6.055 -0.88 1 92.31 55 ASN B C 1
ATOM 1489 O O . ASN B 1 55 ? 6.773 6.863 -0.187 1 92.31 55 ASN B O 1
ATOM 1493 N N . THR B 1 56 ? 6.539 4.828 -1.021 1 89.5 56 THR B N 1
ATOM 1494 C CA . THR B 1 56 ? 7.863 4.336 -0.67 1 89.5 56 THR B CA 1
ATOM 1495 C C . THR B 1 56 ? 8.43 3.465 -1.788 1 89.5 56 THR B C 1
ATOM 1497 O O . THR B 1 56 ? 7.684 2.783 -2.492 1 89.5 56 THR B O 1
ATOM 1500 N N . ARG B 1 57 ? 9.727 3.615 -1.952 1 85.56 57 ARG B N 1
ATOM 1501 C CA . ARG B 1 57 ? 10.398 2.857 -3.004 1 85.56 57 ARG B CA 1
ATOM 1502 C C . ARG B 1 57 ? 11.633 2.145 -2.463 1 85.56 57 ARG B C 1
ATOM 1504 O O . ARG B 1 57 ? 12.445 2.748 -1.758 1 85.56 57 ARG B O 1
ATOM 1511 N N . GLN B 1 58 ? 11.586 0.899 -2.697 1 82.12 58 GLN B N 1
ATOM 1512 C CA . GLN B 1 58 ? 12.781 0.08 -2.51 1 82.12 58 GLN B CA 1
ATOM 1513 C C . GLN B 1 58 ? 13.281 -0.476 -3.842 1 82.12 58 GLN B C 1
ATOM 1515 O O . GLN B 1 58 ? 12.672 -0.237 -4.887 1 82.12 58 GLN B O 1
ATOM 1520 N N . SER B 1 59 ? 14.422 -1.052 -3.779 1 78.44 59 SER B N 1
ATOM 1521 C CA . SER B 1 59 ? 15.023 -1.589 -4.996 1 78.44 59 SER B CA 1
ATOM 1522 C C . SER B 1 59 ? 14.102 -2.594 -5.672 1 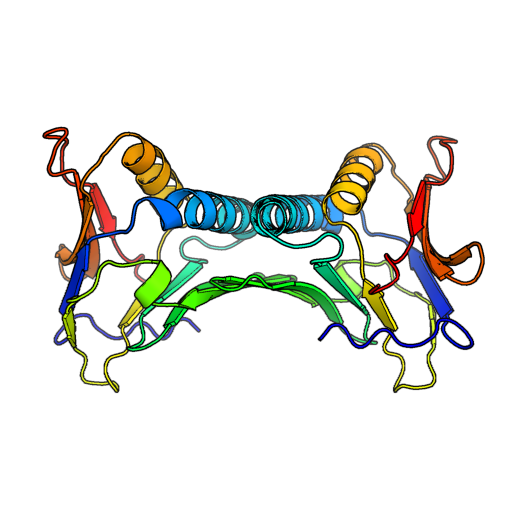78.44 59 SER B C 1
ATOM 1524 O O . SER B 1 59 ? 14.016 -2.633 -6.902 1 78.44 59 SER B O 1
ATOM 1526 N N . SER B 1 60 ? 13.375 -3.365 -4.895 1 79.31 60 SER B N 1
ATOM 1527 C CA . SER B 1 60 ? 12.625 -4.484 -5.453 1 79.31 60 SER B CA 1
ATOM 1528 C C . SER B 1 60 ? 11.125 -4.215 -5.418 1 79.31 60 SER B C 1
ATOM 1530 O O . SER B 1 60 ? 10.336 -4.988 -5.961 1 79.31 60 SER B O 1
ATOM 1532 N N . CYS B 1 61 ? 10.789 -3.125 -4.832 1 87.31 61 CYS B N 1
ATOM 1533 C CA . CYS B 1 61 ? 9.359 -2.904 -4.625 1 87.31 61 CYS B CA 1
ATOM 1534 C C . CYS B 1 61 ? 9.055 -1.419 -4.473 1 87.31 61 CYS B C 1
ATOM 1536 O O . CYS B 1 61 ? 9.844 -0.676 -3.885 1 87.31 61 CYS B O 1
ATOM 1538 N N . GLU B 1 62 ? 7.941 -1.019 -5.055 1 89.31 62 GLU B N 1
ATOM 1539 C CA . GLU B 1 62 ? 7.41 0.326 -4.863 1 89.31 62 GLU B CA 1
ATOM 1540 C C . GLU B 1 62 ? 5.941 0.285 -4.449 1 89.31 62 GLU B C 1
ATOM 1542 O O . GLU B 1 62 ? 5.145 -0.452 -5.039 1 89.31 62 GLU B O 1
ATOM 1547 N N . LEU B 1 63 ? 5.613 0.979 -3.402 1 91.38 63 LEU B N 1
ATOM 1548 C CA . LEU B 1 63 ? 4.246 1.079 -2.896 1 91.38 63 LEU B CA 1
ATOM 1549 C C . LEU B 1 63 ? 3.738 2.514 -2.986 1 91.38 63 LEU B C 1
ATOM 1551 O O . LEU B 1 63 ? 4.461 3.455 -2.652 1 91.38 63 LEU B O 1
ATOM 1555 N N . TYR B 1 64 ? 2.391 2.623 -3.434 1 91.25 64 TYR B N 1
ATOM 1556 C CA . TYR B 1 64 ? 1.771 3.93 -3.613 1 91.25 64 TYR B CA 1
ATOM 1557 C C . TYR B 1 64 ? 0.343 3.936 -3.082 1 91.25 64 TYR B C 1
ATOM 1559 O O . TYR B 1 64 ? -0.402 2.973 -3.277 1 91.25 64 TYR B O 1
ATOM 1567 N N . ALA B 1 65 ? 0.123 5.07 -2.412 1 93.81 65 ALA B N 1
ATOM 1568 C CA . ALA B 1 65 ? -1.266 5.32 -2.035 1 93.81 65 ALA B CA 1
ATOM 1569 C C . ALA B 1 65 ? -1.731 6.684 -2.539 1 93.81 65 ALA B C 1
ATOM 1571 O O . ALA B 1 65 ? -0.972 7.656 -2.514 1 93.81 65 ALA B O 1
ATOM 1572 N N . GLU B 1 66 ? -2.869 6.691 -3.035 1 95 66 GLU B N 1
ATOM 1573 C CA . GLU B 1 66 ? -3.529 7.922 -3.467 1 95 66 GLU B CA 1
ATOM 1574 C C . GLU B 1 66 ? -4.875 8.094 -2.773 1 95 66 GLU B C 1
ATOM 1576 O O . GLU B 1 66 ? -5.711 7.188 -2.785 1 95 66 GLU B O 1
ATOM 1581 N N . LEU B 1 67 ? -5.086 9.227 -2.203 1 95.31 67 LEU B N 1
ATOM 1582 C CA . LEU B 1 67 ? -6.348 9.555 -1.546 1 95.31 67 LEU B CA 1
ATOM 1583 C C . LEU B 1 67 ? -6.883 10.898 -2.027 1 95.31 67 LEU B C 1
ATOM 1585 O O . LEU B 1 67 ? -6.109 11.766 -2.434 1 95.31 67 LEU B O 1
ATOM 1589 N N . ASN B 1 68 ? -8.18 11.078 -1.965 1 95.75 68 ASN B N 1
ATOM 1590 C CA . ASN B 1 68 ? -8.75 12.398 -2.182 1 95.75 68 ASN B CA 1
ATOM 1591 C C . ASN B 1 68 ? -8.555 13.305 -0.966 1 95.75 68 ASN B C 1
ATOM 1593 O O . ASN B 1 68 ? -8.844 12.898 0.162 1 95.75 68 ASN B O 1
ATOM 1597 N N . MET B 1 69 ? -8.062 14.562 -1.272 1 96.69 69 MET B N 1
ATOM 1598 C CA . MET B 1 69 ? -7.906 15.531 -0.189 1 96.69 69 MET B CA 1
ATOM 1599 C C . MET B 1 69 ? -9.211 15.68 0.591 1 96.69 69 MET B C 1
ATOM 1601 O O . MET B 1 69 ? -9.195 15.727 1.822 1 96.69 69 MET B O 1
ATOM 1605 N N . ALA B 1 70 ? -10.32 15.648 -0.094 1 96.75 70 ALA B N 1
ATOM 1606 C CA . ALA B 1 70 ? -11.641 15.867 0.492 1 96.75 70 ALA B CA 1
ATOM 1607 C C . ALA B 1 70 ? -12.047 14.703 1.391 1 96.75 70 ALA B C 1
ATOM 1609 O O . ALA B 1 70 ? -12.961 14.828 2.209 1 96.75 70 ALA B O 1
ATOM 1610 N N . ASP B 1 71 ? -11.375 13.594 1.218 1 95.25 71 ASP B N 1
ATOM 1611 C CA . ASP B 1 71 ? -11.688 12.438 2.053 1 95.25 71 ASP B CA 1
ATOM 1612 C C . ASP B 1 71 ? -10.758 12.367 3.26 1 95.25 71 ASP B C 1
ATOM 1614 O O . ASP B 1 71 ? -11.023 11.641 4.219 1 95.25 71 ASP B O 1
ATOM 1618 N N . VAL B 1 72 ? -9.672 13.055 3.207 1 97 72 VAL B N 1
ATOM 1619 C CA . VAL B 1 72 ? -8.664 12.984 4.266 1 97 72 VAL B CA 1
ATOM 1620 C C . VAL B 1 72 ? -8.844 14.172 5.215 1 97 72 VAL B C 1
ATOM 1622 O O . VAL B 1 72 ? -8.68 14.031 6.43 1 97 72 VAL B O 1
ATOM 1625 N N . PHE B 1 73 ? -9.172 15.344 4.594 1 97.94 73 PHE B N 1
ATOM 1626 C CA . PHE B 1 73 ? -9.242 16.562 5.383 1 97.94 73 PHE B CA 1
ATOM 1627 C C . PHE B 1 73 ? -10.633 17.188 5.285 1 97.94 73 PHE B C 1
ATOM 1629 O O . PHE B 1 73 ? -11.305 17.047 4.262 1 97.94 73 PHE B O 1
ATOM 1636 N N . SER B 1 74 ? -10.953 17.844 6.348 1 97.25 74 SER B N 1
ATOM 1637 C CA . SER B 1 74 ? -12.203 18.609 6.34 1 97.25 74 SER B CA 1
ATOM 1638 C C . SER B 1 74 ? -12.133 19.766 5.352 1 97.25 74 SER B C 1
ATOM 1640 O O . SER B 1 74 ? -11.047 20.25 5.027 1 97.25 74 SER B O 1
ATOM 1642 N N . VAL B 1 75 ? -13.312 20.172 4.922 1 94.88 75 VAL B N 1
ATOM 1643 C CA . VAL B 1 75 ? -13.406 21.297 3.986 1 94.88 75 VAL B CA 1
ATOM 1644 C C . VAL B 1 75 ? -12.742 22.531 4.586 1 94.88 75 VAL B C 1
ATOM 1646 O O . VAL B 1 75 ? -12.883 22.797 5.781 1 94.88 75 VAL B O 1
ATOM 1649 N N . GLY B 1 76 ? -12.039 23.266 3.68 1 95.5 76 GLY B N 1
ATOM 1650 C CA . GLY B 1 76 ? -11.445 24.531 4.117 1 95.5 76 GLY B CA 1
ATOM 1651 C C . GLY B 1 76 ? -9.969 24.422 4.418 1 95.5 76 GLY B C 1
ATOM 1652 O O . GLY B 1 76 ? -9.43 25.203 5.195 1 95.5 76 GLY B O 1
ATOM 1653 N N . TRP B 1 77 ? -9.312 23.469 3.924 1 96.88 77 TRP B N 1
ATOM 1654 C CA . TRP B 1 77 ? -7.871 23.375 4.117 1 96.88 77 TRP B CA 1
ATOM 1655 C C . TRP B 1 77 ? -7.148 24.453 3.314 1 96.88 77 TRP B C 1
ATOM 1657 O O . TRP B 1 77 ? -7.684 24.953 2.328 1 96.88 77 TRP B O 1
ATOM 1667 N N . LEU B 1 78 ? -5.957 24.828 3.826 1 96.75 78 LEU B N 1
ATOM 1668 C CA . LEU B 1 78 ? -5.066 25.766 3.152 1 96.75 78 LEU B CA 1
ATOM 1669 C C . LEU B 1 78 ? -3.871 25.031 2.547 1 96.75 78 LEU B C 1
ATOM 1671 O O . LEU B 1 78 ? -3.236 24.203 3.211 1 96.75 78 LEU B O 1
ATOM 1675 N N . LEU B 1 79 ? -3.625 25.172 1.239 1 95.88 79 LEU B N 1
ATOM 1676 C CA . LEU B 1 79 ? -2.475 24.641 0.522 1 95.88 79 LEU B CA 1
ATOM 1677 C C . LEU B 1 79 ? -1.931 25.656 -0.474 1 95.88 79 LEU B C 1
ATOM 1679 O O . LEU B 1 79 ? -2.613 26.016 -1.436 1 95.88 79 LEU B O 1
ATOM 1683 N N . GLU B 1 80 ? -0.719 26.125 -0.211 1 93.44 80 GLU B N 1
ATOM 1684 C CA . GLU B 1 80 ? -0.107 27.141 -1.059 1 93.44 80 GLU B CA 1
ATOM 1685 C C . GLU B 1 80 ? 1.364 26.844 -1.318 1 93.44 80 GLU B C 1
ATOM 1687 O O . GLU B 1 80 ? 2.113 26.531 -0.388 1 93.44 80 GLU B O 1
ATOM 1692 N N . SER B 1 81 ? 1.721 26.75 -2.539 1 88.5 81 SER B N 1
ATOM 1693 C CA . SER B 1 81 ? 3.117 26.625 -2.939 1 88.5 81 SER B CA 1
ATOM 1694 C C . SER B 1 81 ? 3.365 27.25 -4.301 1 88.5 81 SER B C 1
ATOM 1696 O O . SER B 1 81 ? 2.422 27.531 -5.047 1 88.5 81 SER B O 1
ATOM 1698 N N . LYS B 1 82 ? 4.602 27.594 -4.605 1 84.38 82 LYS B N 1
ATOM 1699 C CA . LYS B 1 82 ? 4.969 28.172 -5.895 1 84.38 82 LYS B CA 1
ATOM 1700 C C . LYS B 1 82 ? 4.887 27.125 -7.004 1 84.38 82 LYS B C 1
ATOM 1702 O O . LYS B 1 82 ? 4.906 27.469 -8.188 1 84.38 82 LYS B O 1
ATOM 1707 N N . ARG B 1 83 ? 4.738 25.906 -6.621 1 83.56 83 ARG B N 1
ATOM 1708 C CA . ARG B 1 83 ? 4.727 24.812 -7.578 1 83.56 83 ARG B CA 1
ATOM 1709 C C . ARG B 1 83 ? 3.316 24.25 -7.762 1 83.56 83 ARG B C 1
ATOM 1711 O O . ARG B 1 83 ? 3.066 23.078 -7.496 1 83.56 83 ARG B O 1
ATOM 1718 N N . ASN B 1 84 ? 2.406 25.078 -8.203 1 87.38 84 ASN B N 1
ATOM 1719 C CA . ASN B 1 84 ? 1.029 24.688 -8.492 1 87.38 84 ASN B CA 1
ATOM 1720 C C . ASN B 1 84 ? 0.331 24.141 -7.254 1 87.38 84 ASN B C 1
ATOM 1722 O O . ASN B 1 84 ? -0.4 23.141 -7.344 1 87.38 84 ASN B O 1
ATOM 1726 N N . ASN B 1 85 ? 0.665 24.656 -6.176 1 89.44 85 ASN B N 1
ATOM 1727 C CA . ASN B 1 85 ? 0.037 24.281 -4.91 1 89.44 85 ASN B CA 1
ATOM 1728 C C . ASN B 1 85 ? 0.254 22.812 -4.582 1 89.44 85 ASN B C 1
ATOM 1730 O O . ASN B 1 85 ? -0.689 22.109 -4.219 1 89.44 85 ASN B O 1
ATOM 1734 N N . SER B 1 86 ? 1.427 22.375 -4.855 1 91.38 86 SER B N 1
ATOM 1735 C CA . SER B 1 86 ? 1.841 21.031 -4.445 1 91.38 86 SER B CA 1
ATOM 1736 C C . SER B 1 86 ? 2.945 21.094 -3.396 1 91.38 86 SER B C 1
ATOM 1738 O O . SER B 1 86 ? 3.848 21.938 -3.484 1 91.38 86 SER B O 1
ATOM 1740 N N . VAL B 1 87 ? 2.854 20.281 -2.348 1 91.5 87 VAL B N 1
ATOM 1741 C CA . VAL B 1 87 ? 3.836 20.188 -1.271 1 91.5 87 VAL B CA 1
ATOM 1742 C C . VAL B 1 87 ? 4.309 18.734 -1.124 1 91.5 87 VAL B C 1
ATOM 1744 O O . VAL B 1 87 ? 3.492 17.812 -1.033 1 91.5 87 VAL B O 1
ATOM 1747 N N . ALA B 1 88 ? 5.578 18.547 -1.194 1 91.06 88 ALA B N 1
ATOM 1748 C CA . ALA B 1 88 ? 6.148 17.219 -1.002 1 91.06 88 ALA B CA 1
ATOM 1749 C C . ALA B 1 88 ? 7.121 17.203 0.174 1 91.06 88 ALA B C 1
ATOM 1751 O O . ALA B 1 88 ? 7.906 18.141 0.349 1 91.06 88 ALA B O 1
ATOM 1752 N N . LEU B 1 89 ? 7.066 16.141 0.999 1 89.62 89 LEU B N 1
ATOM 1753 C CA . LEU B 1 89 ? 7.926 15.992 2.168 1 89.62 89 LEU B CA 1
ATOM 1754 C C . LEU B 1 89 ? 8.422 14.555 2.295 1 89.62 89 LEU B C 1
ATOM 1756 O O . LEU B 1 89 ? 7.668 13.609 2.057 1 89.62 89 LEU B O 1
ATOM 1760 N N . GLN B 1 90 ? 9.625 14.453 2.621 1 90.25 90 GLN B N 1
ATOM 1761 C CA . GLN B 1 90 ? 10.133 13.156 3.059 1 90.25 90 GLN B CA 1
ATOM 1762 C C . GLN B 1 90 ? 9.82 12.914 4.531 1 90.25 90 GLN B C 1
ATOM 1764 O O . GLN B 1 90 ? 10.133 13.742 5.387 1 90.25 90 GLN B O 1
ATOM 1769 N N . ILE B 1 91 ? 9.164 11.789 4.773 1 90.25 91 ILE B N 1
ATOM 1770 C CA . ILE B 1 91 ? 8.742 11.555 6.148 1 90.25 91 ILE B CA 1
ATOM 1771 C C . ILE B 1 91 ? 9.078 10.117 6.559 1 90.25 91 ILE B C 1
ATOM 1773 O O . ILE B 1 91 ? 9.102 9.219 5.719 1 90.25 91 ILE B O 1
ATOM 1777 N N . ASP B 1 92 ? 9.344 9.953 7.812 1 89.56 92 ASP B N 1
ATOM 1778 C CA . ASP B 1 92 ? 9.492 8.617 8.383 1 89.56 92 ASP B CA 1
ATOM 1779 C C . ASP B 1 92 ? 8.125 7.957 8.586 1 89.56 92 ASP B C 1
ATOM 1781 O O . ASP B 1 92 ? 7.316 8.422 9.391 1 89.56 92 ASP B O 1
ATOM 1785 N N . PRO B 1 93 ? 7.91 6.871 7.871 1 91.25 93 PRO B N 1
ATOM 1786 C CA . PRO B 1 93 ? 6.605 6.219 7.965 1 91.25 93 PRO B CA 1
ATOM 1787 C C . PRO B 1 93 ? 6.301 5.707 9.375 1 91.25 93 PRO B C 1
ATOM 1789 O O . PRO B 1 93 ? 5.137 5.66 9.781 1 91.25 93 PRO B O 1
ATOM 1792 N N . LYS B 1 94 ? 7.348 5.371 10.109 1 91.38 94 LYS B N 1
ATOM 1793 C CA . LYS B 1 94 ? 7.145 4.922 11.484 1 91.38 94 LYS B CA 1
ATOM 1794 C C . LYS B 1 94 ? 6.586 6.043 12.352 1 91.38 94 LYS B C 1
ATOM 1796 O O . LYS B 1 94 ? 5.637 5.832 13.117 1 91.38 94 LYS B O 1
ATOM 1801 N N . GLN B 1 95 ? 7.168 7.188 12.18 1 92.81 95 GLN B N 1
ATOM 1802 C CA . GLN B 1 95 ? 6.691 8.344 12.93 1 92.81 95 GLN B CA 1
ATOM 1803 C C . GLN B 1 95 ? 5.258 8.703 12.539 1 92.81 95 GLN B C 1
ATOM 1805 O O . GLN B 1 95 ? 4.426 8.969 13.414 1 92.81 95 GLN B O 1
ATOM 1810 N N . LEU B 1 96 ? 5.02 8.703 11.336 1 94.31 96 LEU B N 1
ATOM 1811 C CA . LEU B 1 96 ? 3.682 9.031 10.852 1 94.31 96 LEU B CA 1
ATOM 1812 C C . LEU B 1 96 ? 2.66 8.016 11.352 1 94.31 96 LEU B C 1
ATOM 1814 O O . LEU B 1 96 ? 1.584 8.398 11.82 1 94.31 96 LEU B O 1
ATOM 1818 N N . HIS B 1 97 ? 3.033 6.801 11.281 1 94.38 97 HIS B N 1
ATOM 1819 C CA . HIS B 1 97 ? 2.166 5.73 11.758 1 94.38 97 HIS B CA 1
ATOM 1820 C C . HIS B 1 97 ? 1.849 5.895 13.242 1 94.38 97 HIS B C 1
ATOM 1822 O O . HIS B 1 97 ? 0.683 5.848 13.641 1 94.38 97 HIS B O 1
ATOM 1828 N N . GLY B 1 98 ? 2.922 6.121 14 1 95.06 98 GLY B N 1
ATOM 1829 C CA . GLY B 1 98 ? 2.727 6.324 15.43 1 95.06 98 GLY B CA 1
ATOM 1830 C C . GLY B 1 98 ? 1.83 7.504 15.75 1 95.06 98 GLY B C 1
ATOM 1831 O O . GLY B 1 98 ? 0.981 7.422 16.641 1 95.06 98 GLY B O 1
ATOM 1832 N N . THR B 1 99 ? 1.976 8.516 15.07 1 95.06 99 THR B N 1
ATOM 1833 C CA . THR B 1 99 ? 1.187 9.727 15.258 1 95.06 99 THR B CA 1
ATOM 1834 C C . THR B 1 99 ? -0.282 9.477 14.938 1 95.06 99 THR B C 1
ATOM 1836 O O . THR B 1 99 ? -1.17 9.914 15.672 1 95.06 99 THR B O 1
ATOM 1839 N N . LEU B 1 100 ? -0.496 8.734 13.914 1 95 100 LEU B N 1
ATOM 1840 C CA . LEU B 1 100 ? -1.86 8.422 13.5 1 95 100 LEU B CA 1
ATOM 1841 C C . LEU B 1 100 ? -2.529 7.496 14.508 1 95 100 LEU B C 1
ATOM 1843 O O . LEU B 1 100 ? -3.729 7.621 14.773 1 95 100 LEU B O 1
ATOM 1847 N N . LYS B 1 101 ? -1.763 6.629 15.039 1 94.5 101 LYS B N 1
ATOM 1848 C CA . LYS B 1 101 ? -2.283 5.766 16.094 1 94.5 101 LYS B CA 1
ATOM 1849 C C . LYS B 1 101 ? -2.725 6.59 17.312 1 94.5 101 LYS B C 1
ATOM 1851 O O . LYS B 1 101 ? -3.773 6.32 17.891 1 94.5 101 LYS B O 1
ATOM 1856 N N . LEU B 1 102 ? -1.973 7.578 17.625 1 91.88 102 LEU B N 1
ATOM 1857 C CA . LEU B 1 102 ? -2.316 8.484 18.719 1 91.88 102 LEU B CA 1
ATOM 1858 C C . LEU B 1 102 ? -3.578 9.273 18.391 1 91.88 102 LEU B C 1
ATOM 1860 O O . LEU B 1 102 ? -4.395 9.547 19.266 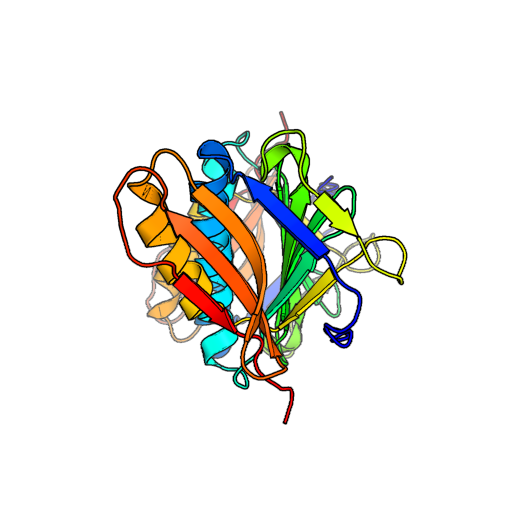1 91.88 102 LEU B O 1
ATOM 1864 N N . ALA B 1 103 ? -3.725 9.555 17.141 1 92.88 103 ALA B N 1
ATOM 1865 C CA . ALA B 1 103 ? -4.828 10.383 16.672 1 92.88 103 ALA B CA 1
ATOM 1866 C C . ALA B 1 103 ? -6.16 9.648 16.781 1 92.88 103 ALA B C 1
ATOM 1868 O O . ALA B 1 103 ? -7.223 10.281 16.797 1 92.88 103 ALA B O 1
ATOM 1869 N N . GLN B 1 104 ? -6.105 8.352 16.906 1 91.81 104 GLN B N 1
ATOM 1870 C CA . GLN B 1 104 ? -7.32 7.543 16.953 1 91.81 104 GLN B CA 1
ATOM 1871 C C . GLN B 1 104 ? -8.195 7.93 18.141 1 91.81 104 GLN B C 1
ATOM 1873 O O . GLN B 1 104 ? -9.422 7.797 18.078 1 91.81 104 GLN B O 1
ATOM 1878 N N . SER B 1 105 ? -7.602 8.391 19.172 1 89.88 105 SER B N 1
ATOM 1879 C CA . SER B 1 105 ? -8.328 8.68 20.391 1 89.88 105 SER B CA 1
ATOM 1880 C C . SER B 1 105 ? -8.758 10.141 20.453 1 89.88 105 SER B C 1
ATOM 1882 O O . SER B 1 105 ? -9.383 10.578 21.422 1 89.88 105 SER B O 1
ATOM 1884 N N . CYS B 1 106 ? -8.391 10.93 19.469 1 91.31 106 CYS B N 1
ATOM 1885 C CA . CYS B 1 106 ? -8.664 12.367 19.438 1 91.31 106 CYS B CA 1
ATOM 1886 C C . CYS B 1 106 ? -9.836 12.672 18.516 1 91.31 106 CYS B C 1
ATOM 1888 O O . CYS B 1 106 ? -9.953 12.094 17.438 1 91.31 106 CYS B O 1
ATOM 1890 N N . ARG B 1 107 ? -10.711 13.633 18.922 1 92.06 107 ARG B N 1
ATOM 1891 C CA . ARG B 1 107 ? -11.891 13.969 18.125 1 92.06 107 ARG B CA 1
ATOM 1892 C C . ARG B 1 107 ? -11.586 15.117 17.156 1 92.06 107 ARG B C 1
ATOM 1894 O O . ARG B 1 107 ? -12.328 15.336 16.203 1 92.06 107 ARG B O 1
ATOM 1901 N N . ARG B 1 108 ? -10.648 15.867 17.469 1 93.56 108 ARG B N 1
ATOM 1902 C CA . ARG B 1 108 ? -10.266 17 16.625 1 93.56 108 ARG B CA 1
ATOM 1903 C C . ARG B 1 108 ? -8.75 17.062 16.453 1 93.56 108 ARG B C 1
ATOM 1905 O O . ARG B 1 108 ? -8.016 17.219 17.438 1 93.56 108 ARG B O 1
ATOM 1912 N N . ILE B 1 109 ? -8.297 16.969 15.234 1 95.75 109 ILE B N 1
ATOM 1913 C CA . ILE B 1 109 ? -6.871 16.969 14.938 1 95.75 109 ILE B CA 1
ATOM 1914 C C . ILE B 1 109 ? -6.562 17.984 13.852 1 95.75 109 ILE B C 1
ATOM 1916 O O . ILE B 1 109 ? -7.195 17.984 12.789 1 95.75 109 ILE B O 1
ATOM 1920 N N . SER B 1 110 ? -5.656 18.859 14.086 1 96.56 110 SER B N 1
ATOM 1921 C CA . SER B 1 110 ? -5.168 19.781 13.078 1 96.56 110 SER B CA 1
ATOM 1922 C C . SER B 1 110 ? -3.762 19.422 12.617 1 96.56 110 SER B C 1
ATOM 1924 O O . SER B 1 110 ? -2.926 19 13.43 1 96.56 110 SER B O 1
ATOM 1926 N N . VAL B 1 111 ? -3.518 19.547 11.352 1 97.19 111 VAL B N 1
ATOM 1927 C CA . VAL B 1 111 ? -2.213 19.297 10.75 1 97.19 111 VAL B CA 1
ATOM 1928 C C . VAL B 1 111 ? -1.722 20.547 10.031 1 97.19 111 VAL B C 1
ATOM 1930 O O . VAL B 1 111 ? -2.48 21.203 9.305 1 97.19 111 VAL B O 1
ATOM 1933 N N . LYS B 1 112 ? -0.507 20.875 10.219 1 96.19 112 LYS B N 1
ATOM 1934 C CA . LYS B 1 112 ? 0.022 22.031 9.523 1 96.19 112 LYS B CA 1
ATOM 1935 C C . LYS B 1 112 ? 1.499 21.859 9.18 1 96.19 112 LYS B C 1
ATOM 1937 O O . LYS B 1 112 ? 2.217 21.141 9.883 1 96.19 112 LYS B O 1
ATOM 1942 N N . LEU B 1 113 ? 1.845 22.406 8.094 1 94.38 113 LEU B N 1
ATOM 1943 C CA . LEU B 1 113 ? 3.254 22.516 7.73 1 94.38 113 LEU B CA 1
ATOM 1944 C C . LEU B 1 113 ? 3.924 23.656 8.484 1 94.38 113 LEU B C 1
ATOM 1946 O O . LEU B 1 113 ? 3.359 24.734 8.602 1 94.38 113 LEU B O 1
ATOM 1950 N N . ALA B 1 114 ? 5.062 23.359 9.078 1 92.25 114 ALA B N 1
ATOM 1951 C CA . ALA B 1 114 ? 5.859 24.359 9.789 1 92.25 114 ALA B CA 1
ATOM 1952 C C . ALA B 1 114 ? 7.352 24.141 9.547 1 92.25 114 ALA B C 1
ATOM 1954 O O . ALA B 1 114 ? 7.754 23.109 9.008 1 92.25 114 ALA B O 1
ATOM 1955 N N . LYS B 1 115 ? 8.016 25.25 9.766 1 87.19 115 LYS B N 1
ATOM 1956 C CA . LYS B 1 115 ? 9.469 25.141 9.711 1 87.19 115 LYS B CA 1
ATOM 1957 C C . LYS B 1 115 ? 10.062 24.828 11.086 1 87.19 115 LYS B C 1
ATOM 1959 O O . LYS B 1 115 ? 9.703 25.484 12.07 1 87.19 115 LYS B O 1
ATOM 1964 N N . ARG B 1 116 ? 10.758 23.766 11.141 1 84.5 116 ARG B N 1
ATOM 1965 C CA . ARG B 1 116 ? 11.477 23.391 12.359 1 84.5 116 ARG B CA 1
ATOM 1966 C C . ARG B 1 116 ? 12.977 23.297 12.094 1 84.5 116 ARG B C 1
ATOM 1968 O O . ARG B 1 116 ? 13.43 22.422 11.359 1 84.5 116 ARG B O 1
ATOM 1975 N N . MET B 1 117 ? 13.703 24.219 12.68 1 82.44 117 MET B N 1
ATOM 1976 C CA . MET B 1 117 ? 15.156 24.266 12.516 1 82.44 117 MET B CA 1
ATOM 1977 C C . MET B 1 117 ? 15.531 24.297 11.039 1 82.44 117 MET B C 1
ATOM 1979 O O . MET B 1 117 ? 16.391 23.531 10.594 1 82.44 117 MET B O 1
ATOM 1983 N N . GLY B 1 118 ? 14.828 25.031 10.266 1 80.94 118 GLY B N 1
ATOM 1984 C CA . GLY B 1 118 ? 15.117 25.219 8.852 1 80.94 118 GLY B CA 1
ATOM 1985 C C . GLY B 1 118 ? 14.562 24.109 7.977 1 80.94 118 GLY B C 1
ATOM 1986 O O . GLY B 1 118 ? 14.672 24.172 6.75 1 80.94 118 GLY B O 1
ATOM 1987 N N . GLN B 1 119 ? 14 23.141 8.641 1 85 119 GLN B N 1
ATOM 1988 C CA . GLN B 1 119 ? 13.461 22.016 7.887 1 85 119 GLN B CA 1
ATOM 1989 C C . GLN B 1 119 ? 11.938 21.984 7.941 1 85 119 GLN B C 1
ATOM 1991 O O . GLN B 1 119 ? 11.344 22.406 8.945 1 85 119 GLN B O 1
ATOM 1996 N N . GLY B 1 120 ? 11.383 21.641 6.824 1 88.56 120 GLY B N 1
ATOM 1997 C CA . GLY B 1 120 ? 9.945 21.453 6.82 1 88.56 120 GLY B CA 1
ATOM 1998 C C . GLY B 1 120 ? 9.477 20.344 7.738 1 88.56 120 GLY B C 1
ATOM 1999 O O . GLY B 1 120 ? 10.141 19.312 7.863 1 88.56 120 GLY B O 1
ATOM 2000 N N . ALA B 1 121 ? 8.352 20.594 8.438 1 92.19 121 ALA B N 1
ATOM 2001 C CA . ALA B 1 121 ? 7.793 19.609 9.359 1 92.19 121 ALA B CA 1
ATOM 2002 C C . ALA B 1 121 ? 6.266 19.625 9.328 1 92.19 121 ALA B C 1
ATOM 2004 O O . ALA B 1 121 ? 5.656 20.688 9.109 1 92.19 121 ALA B O 1
ATOM 2005 N N . LEU B 1 122 ? 5.754 18.469 9.539 1 93.88 122 LEU B N 1
ATOM 2006 C CA . LEU B 1 122 ? 4.32 18.391 9.789 1 93.88 122 LEU B CA 1
ATOM 2007 C C . LEU B 1 122 ? 4.027 18.406 11.289 1 93.88 122 LEU B C 1
ATOM 2009 O O . LEU B 1 122 ? 4.629 17.641 12.047 1 93.88 122 LEU B O 1
ATOM 2013 N N . VAL B 1 123 ? 3.17 19.312 11.609 1 95.69 123 VAL B N 1
ATOM 2014 C CA . VAL B 1 123 ? 2.771 19.406 13.008 1 95.69 123 VAL B CA 1
ATOM 2015 C C . VAL B 1 123 ? 1.341 18.906 13.172 1 95.69 123 VAL B C 1
ATOM 2017 O O . VAL B 1 123 ? 0.421 19.391 12.508 1 95.69 123 VAL B O 1
ATOM 2020 N N . PHE B 1 124 ? 1.188 17.938 14.078 1 96.38 124 PHE B N 1
ATOM 2021 C CA . PHE B 1 124 ? -0.126 17.422 14.453 1 96.38 124 PHE B CA 1
ATOM 2022 C C . PHE B 1 124 ? -0.555 17.984 15.805 1 96.38 124 PHE B C 1
ATOM 2024 O O . PHE B 1 124 ? 0.16 17.828 16.797 1 96.38 124 PHE B O 1
ATOM 2031 N N . GLU B 1 125 ? -1.644 18.625 15.805 1 95.56 125 GLU B N 1
ATOM 2032 C CA . GLU B 1 125 ? -2.223 19.172 17.031 1 95.56 125 GLU B CA 1
ATOM 2033 C C . GLU B 1 125 ? -3.488 18.422 17.422 1 95.56 125 GLU B C 1
ATOM 2035 O O . GLU B 1 125 ? -4.461 18.391 16.672 1 95.56 125 GLU B O 1
ATOM 2040 N N . PHE B 1 126 ? -3.416 17.812 18.641 1 93.38 126 PHE B N 1
ATOM 2041 C CA . PHE B 1 126 ? -4.547 17.094 19.203 1 93.38 126 PHE B CA 1
ATOM 2042 C C . PHE B 1 126 ? -5.367 17.984 20.125 1 93.38 126 PHE B C 1
ATOM 2044 O O . PHE B 1 126 ? -5.172 17.984 21.344 1 93.38 126 PHE B O 1
ATOM 2051 N N . THR B 1 127 ? -6.297 18.719 19.609 1 86.31 127 THR B N 1
ATOM 2052 C CA . THR B 1 127 ? -6.867 19.922 20.219 1 86.31 127 THR B CA 1
ATOM 2053 C C . THR B 1 127 ? -7.797 19.547 21.375 1 86.31 127 THR B C 1
ATOM 2055 O O . THR B 1 127 ? -7.977 20.344 22.297 1 86.31 127 THR B O 1
ATOM 2058 N N . ASP B 1 128 ? -8.398 18.312 21.391 1 83.5 128 ASP B N 1
ATOM 2059 C CA . ASP B 1 128 ? -9.344 18 22.469 1 83.5 128 ASP B CA 1
ATOM 2060 C C . ASP B 1 128 ? -8.648 17.281 23.609 1 83.5 128 ASP B C 1
ATOM 2062 O O . ASP B 1 128 ? -9.18 17.203 24.734 1 83.5 128 ASP B O 1
ATOM 2066 N N . LEU B 1 129 ? -7.508 16.516 23.5 1 78.56 129 LEU B N 1
ATOM 2067 C CA . LEU B 1 129 ? -6.824 15.742 24.531 1 78.56 129 LEU B CA 1
ATOM 2068 C C . LEU B 1 129 ? -5.723 16.562 25.188 1 78.56 129 LEU B C 1
ATOM 2070 O O . LEU B 1 129 ? -5.238 16.219 26.266 1 78.56 129 LEU B O 1
ATOM 2074 N N . GLN B 1 130 ? -5.605 17.734 24.906 1 76 130 GLN B N 1
ATOM 2075 C CA . GLN B 1 130 ? -4.551 18.609 25.422 1 76 130 GLN B CA 1
ATOM 2076 C C . GLN B 1 130 ? -3.199 17.906 25.422 1 76 130 GLN B C 1
ATOM 2078 O O . GLN B 1 130 ? -2.461 17.953 26.406 1 76 130 GLN B O 1
ATOM 2083 N N . LEU B 1 131 ? -2.908 17.031 24.438 1 79.38 131 LEU B N 1
ATOM 2084 C CA . LEU B 1 131 ? -1.614 16.391 24.25 1 79.38 13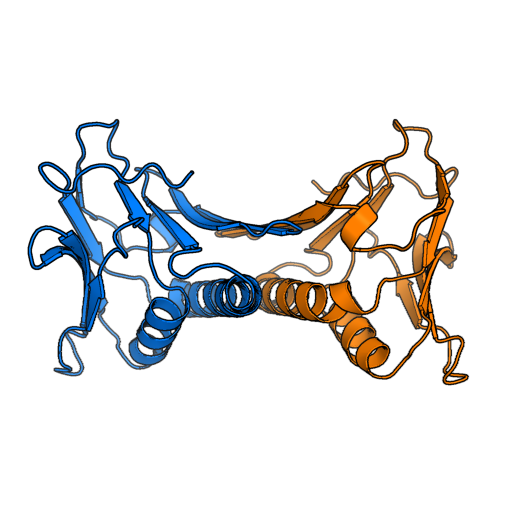1 LEU B CA 1
ATOM 2085 C C . LEU B 1 131 ? -0.62 17.344 23.594 1 79.38 131 LEU B C 1
ATOM 2087 O O . LEU B 1 131 ? -1.018 18.344 22.984 1 79.38 131 LEU B O 1
ATOM 2091 N N . ALA B 1 132 ? 0.625 17.016 23.875 1 86.5 132 ALA B N 1
ATOM 2092 C CA . ALA B 1 132 ? 1.671 17.766 23.188 1 86.5 132 ALA B CA 1
ATOM 2093 C C . ALA B 1 132 ? 1.558 17.625 21.672 1 86.5 132 ALA B C 1
ATOM 2095 O O . ALA B 1 132 ? 1.145 16.578 21.172 1 86.5 132 ALA B O 1
ATOM 2096 N N . ASN B 1 133 ? 1.816 18.75 21.062 1 89.31 133 ASN B N 1
ATOM 2097 C CA . ASN B 1 133 ? 1.887 18.672 19.594 1 89.31 133 ASN B CA 1
ATOM 2098 C C . ASN B 1 133 ? 2.939 17.672 19.141 1 89.31 133 ASN B C 1
ATOM 2100 O O . ASN B 1 133 ? 3.988 17.531 19.766 1 89.31 133 ASN B O 1
ATOM 2104 N N . VAL B 1 134 ? 2.633 16.953 18.062 1 93 134 VAL B N 1
ATOM 2105 C CA . VAL B 1 134 ? 3.604 16.016 17.5 1 93 134 VAL B CA 1
ATOM 2106 C C . VAL B 1 134 ? 4.211 16.625 16.234 1 93 134 VAL B C 1
ATOM 2108 O O . VAL B 1 134 ? 3.486 17.094 15.352 1 93 134 VAL B O 1
ATOM 2111 N N . TRP B 1 135 ? 5.527 16.594 16.203 1 91.5 135 TRP B N 1
ATOM 2112 C CA . TRP B 1 135 ? 6.254 17.125 15.055 1 91.5 135 TRP B CA 1
ATOM 2113 C C . TRP B 1 135 ? 6.891 15.984 14.258 1 91.5 135 TRP B C 1
ATOM 2115 O O . TRP B 1 135 ? 7.605 15.148 14.82 1 91.5 135 TRP B O 1
ATOM 2125 N N . ILE B 1 136 ? 6.594 15.969 12.984 1 91.19 136 ILE B N 1
ATOM 2126 C CA . ILE B 1 136 ? 7.266 15.055 12.07 1 91.19 136 ILE B CA 1
ATOM 2127 C C . ILE B 1 136 ? 8.125 15.836 11.086 1 91.19 136 ILE B C 1
ATOM 2129 O O . ILE B 1 136 ? 7.609 16.516 10.195 1 91.19 136 ILE B O 1
ATOM 2133 N N . THR B 1 137 ? 9.391 15.75 11.281 1 83.06 137 THR B N 1
ATOM 2134 C CA . THR B 1 137 ? 10.312 16.562 10.508 1 83.06 137 THR B CA 1
ATOM 2135 C C . THR B 1 137 ? 10.805 15.812 9.273 1 83.06 137 THR B C 1
ATOM 2137 O O . THR B 1 137 ? 11.016 14.602 9.328 1 83.06 137 THR B O 1
ATOM 2140 N N . GLN B 1 138 ? 10.906 16.578 8.172 1 80.94 138 GLN B N 1
ATOM 2141 C CA . GLN B 1 138 ? 11.445 16.016 6.941 1 80.94 138 GLN B CA 1
ATOM 2142 C C . GLN B 1 138 ? 12.898 15.594 7.121 1 80.94 138 GLN B C 1
ATOM 2144 O O . GLN B 1 138 ? 13.656 16.25 7.832 1 80.94 138 GLN B O 1
ATOM 2149 N N . GLU B 1 139 ? 13.109 14.297 6.797 1 62.72 139 GLU B N 1
ATOM 2150 C CA . GLU B 1 139 ? 14.508 13.867 6.848 1 62.72 139 GLU B CA 1
ATOM 2151 C C . GLU B 1 139 ? 15.289 14.414 5.66 1 62.72 139 GLU B C 1
ATOM 2153 O O . GLU B 1 139 ? 14.797 14.422 4.527 1 62.72 139 GLU B O 1
ATOM 2158 N N . ALA B 1 140 ? 16.359 15.359 5.934 1 54.28 140 ALA B N 1
ATOM 2159 C CA . ALA B 1 140 ? 17.234 15.914 4.914 1 54.28 140 ALA B CA 1
ATOM 2160 C C . ALA B 1 140 ? 17.875 14.812 4.07 1 54.28 140 ALA B C 1
ATOM 2162 O O . ALA B 1 140 ? 18.203 13.742 4.59 1 54.28 140 ALA B O 1
ATOM 2163 N N . ARG B 1 141 ? 17.469 14.617 2.736 1 50.69 141 ARG B N 1
ATOM 2164 C CA . ARG B 1 141 ? 18.328 13.688 2.006 1 50.69 141 ARG B CA 1
ATOM 2165 C C . ARG B 1 141 ? 19.797 14.031 2.201 1 50.69 141 ARG B C 1
ATOM 2167 O O . ARG B 1 141 ? 20.203 15.18 2.018 1 50.69 141 ARG B O 1
ATOM 2174 N N . LYS B 1 142 ? 20.469 13.32 3.213 1 39.75 142 LYS B N 1
ATOM 2175 C CA . LYS B 1 142 ? 21.922 13.492 3.139 1 39.75 142 LYS B CA 1
ATOM 2176 C C . LYS B 1 142 ? 22.453 13.102 1.764 1 39.75 142 LYS B C 1
ATOM 2178 O O . LYS B 1 142 ? 21.938 12.164 1.144 1 39.75 142 LYS B O 1
#

Nearest PDB structures (foldseek):
  8gnn-assembly1_B  TM=7.434E-01  e=9.019E-06  Homo sapiens
  6j8y-assembly1_B  TM=6.755E-01  e=4.474E-05  Homo sapiens
  6vvo-assembly1_F  TM=6.157E-01  e=1.024E-02  Homo sapiens
  8gjf-assembly1_A  TM=6.692E-01  e=2.868E-02  Aspergillus fumigatus
  7kq0-assembly2_C  TM=6.348E-01  e=2.709E-02  Homo sapiens

pLDDT: mean 86.53, std 12.69, range [39.75, 98.19]